Protein AF-A0A9P0LUJ6-F1 (afdb_monomer_lite)

Secondary structure (DSSP, 8-state):
------------S--HHHHHHHHHHHHHHHHHHHTTS-SSHHHH---TTS--PPPP--S--------S-SHHHHHHHHHHHHHHHHHHHHTT------------------TTHHHHHHHHHHHHHHHHHHHHHHHHHHHHHHHHHHHHHHHHHHHHHHHHHHHHHHS-HHHHHHHHHHHHHHHHHHHS--SSHHHHHHHHHHHHHHHHHHHHHHHHS------------TT-TTGGGT-----------PPPPTTS--TTSS-TT-TTSHHHHHHTTTTTTTTT-

pLDDT: mean 70.93, std 16.91, range [31.38, 97.25]

Foldseek 3Di:
DDDDDDDPDDPPVDPVVVVVVVVVVVVVVVVVVCVPFDPDPLRVDPDPVRDPDDDDPPPPPDDDDDDPPCPVVVVVVVVVVVVVVVVVVVPPDDDDDDDDDDDDDDDDDDPPVVVVVCVVCVVVVVVVVVVVVVVVVVVVVVVVVVVVVVVVVVVVVVVVVVVVCVPDPVNVVVVVVVVVVVVVVVVQDDDDPSNVVVVVVVVVVVVVLLVVLLVVDPPDDDDDPDDPPPPPPCPVSNDDDDDDPPVPPPPDPPPDPDQPPDDPPGCPRPVNCVVVCVVVVVVPD

Sequence (285 aa):
MITTLYNSRNFKLLSFGEEAEEDEEESTKQNQKYVGKGKSSHDVLDDPKLSSETQPLDSDIKDEEKEENDTEEQLDSIRKKFKAAKESKLKSKKPLAETSTSSSQKIIDDEDHALEDYYLHKDRDLERKKKVDEIKKEIESVKRDYHKNKLKKVEEQEEARQEEEVKNETYEKYKAECEIYKSKKEALPKKGAGREQFTLSLLEKFKKKLHSAKEKEPEETETVEKDDDIDNEESWLSHKLQFEDQNPVLAKDANTKDDDWFEIYDPRNPLNKRRRGADAKKINK

Organism: Acanthoscelides obtectus (NCBI:txid200917)

Structure (mmCIF, N/CA/C/O backbone):
data_AF-A0A9P0LUJ6-F1
#
_entry.id   AF-A0A9P0LUJ6-F1
#
loop_
_atom_site.group_PDB
_atom_site.id
_atom_site.type_symbol
_atom_site.label_atom_id
_atom_site.label_alt_id
_atom_site.label_comp_id
_atom_site.label_asym_id
_atom_site.label_entity_id
_atom_site.label_seq_id
_atom_site.pdbx_PDB_ins_code
_atom_site.Cartn_x
_atom_site.Cartn_y
_atom_site.Cartn_z
_atom_site.occupancy
_atom_site.B_iso_or_equiv
_atom_site.auth_seq_id
_atom_site.auth_comp_id
_atom_site.auth_asym_id
_atom_site.auth_atom_id
_atom_site.pdbx_PDB_model_num
ATOM 1 N N . MET A 1 1 ? 61.413 29.085 22.659 1.00 38.00 1 MET A N 1
ATOM 2 C CA . MET A 1 1 ? 60.634 28.047 23.365 1.00 38.00 1 MET A CA 1
ATOM 3 C C . MET A 1 1 ? 59.168 28.317 23.084 1.00 38.00 1 MET A C 1
ATOM 5 O O . MET A 1 1 ? 58.670 29.328 23.555 1.00 38.00 1 MET A O 1
ATOM 9 N N . ILE A 1 2 ? 58.515 27.501 22.258 1.00 39.69 2 ILE A N 1
ATOM 10 C CA . ILE A 1 2 ? 57.071 27.604 22.003 1.00 39.69 2 ILE A CA 1
ATOM 11 C C . ILE A 1 2 ? 56.458 26.319 22.551 1.00 39.69 2 ILE A C 1
ATOM 13 O O . ILE A 1 2 ? 56.805 25.226 22.113 1.00 39.69 2 ILE A O 1
ATOM 17 N N . THR A 1 3 ? 55.634 26.464 23.581 1.00 48.00 3 THR A N 1
ATOM 18 C CA . THR A 1 3 ? 54.953 25.388 24.296 1.00 48.00 3 THR A CA 1
ATOM 19 C C . THR A 1 3 ? 53.706 24.963 23.522 1.00 48.00 3 THR A C 1
ATOM 21 O O . THR A 1 3 ? 52.790 25.753 23.309 1.00 48.00 3 THR A O 1
ATOM 24 N N . THR A 1 4 ? 53.653 23.704 23.091 1.00 48.69 4 THR A N 1
ATOM 25 C CA . THR A 1 4 ? 52.461 23.094 22.488 1.00 48.69 4 THR A CA 1
ATOM 26 C C . THR A 1 4 ? 51.494 22.650 23.587 1.00 48.69 4 THR A C 1
ATOM 28 O O . THR A 1 4 ? 51.743 21.663 24.276 1.00 48.69 4 THR A O 1
ATOM 31 N N . LEU A 1 5 ? 50.389 23.380 23.753 1.00 55.00 5 LEU A N 1
ATOM 32 C CA . LEU A 1 5 ? 49.236 22.971 24.561 1.00 55.00 5 LEU A CA 1
ATOM 33 C C . LEU A 1 5 ? 48.431 21.915 23.790 1.00 55.00 5 LEU A C 1
ATOM 35 O O . LEU A 1 5 ? 47.783 22.220 22.790 1.00 55.00 5 LEU A O 1
ATOM 39 N N . TYR A 1 6 ? 48.495 20.666 24.251 1.00 57.28 6 TYR A N 1
ATOM 40 C CA . TYR A 1 6 ? 47.708 19.552 23.728 1.00 57.28 6 TYR A CA 1
ATOM 41 C C . TYR A 1 6 ? 46.258 19.695 24.214 1.00 57.28 6 TYR A C 1
ATOM 43 O O . TYR A 1 6 ? 45.978 19.605 25.407 1.00 57.28 6 TYR A O 1
ATOM 51 N N . ASN A 1 7 ? 45.338 19.978 23.294 1.00 56.38 7 ASN A N 1
ATOM 52 C CA . ASN A 1 7 ? 43.911 20.103 23.574 1.00 56.38 7 ASN A CA 1
ATOM 53 C C . ASN A 1 7 ? 43.277 18.700 23.536 1.00 56.38 7 ASN A C 1
ATOM 55 O O . ASN A 1 7 ? 43.024 18.165 22.457 1.00 56.38 7 ASN A O 1
ATOM 59 N N . SER A 1 8 ? 43.064 18.080 24.699 1.00 56.66 8 SER A N 1
ATOM 60 C CA . SER A 1 8 ? 42.379 16.790 24.842 1.00 56.66 8 SER A CA 1
ATOM 61 C C . SER A 1 8 ? 40.870 16.953 24.633 1.00 56.66 8 SER A C 1
ATOM 63 O O . SER A 1 8 ? 40.080 17.031 25.572 1.00 56.66 8 SER A O 1
ATOM 65 N N . ARG A 1 9 ? 40.441 17.006 23.369 1.00 64.75 9 ARG A N 1
ATOM 66 C CA . ARG A 1 9 ? 39.017 16.906 23.035 1.00 64.75 9 ARG A CA 1
ATOM 67 C C . ARG A 1 9 ? 38.589 15.442 23.128 1.00 64.75 9 ARG A C 1
ATOM 69 O O . ARG A 1 9 ? 39.019 14.616 22.330 1.00 64.75 9 ARG A O 1
ATOM 76 N N . ASN A 1 10 ? 37.750 15.123 24.110 1.00 62.94 10 ASN A N 1
ATOM 77 C CA . ASN A 1 10 ? 37.086 13.825 24.202 1.00 62.94 10 ASN A CA 1
ATOM 78 C C . ASN A 1 10 ? 36.047 13.702 23.076 1.00 62.94 10 ASN A C 1
ATOM 80 O O . ASN A 1 10 ? 34.995 14.332 23.133 1.00 62.94 10 ASN A O 1
ATOM 84 N N . PHE A 1 11 ? 36.326 12.873 22.070 1.00 52.47 11 PHE A N 1
ATOM 85 C CA . PHE A 1 11 ? 35.410 12.558 20.966 1.00 52.47 11 PHE A CA 1
ATOM 86 C C . PHE A 1 11 ? 34.418 11.437 21.323 1.00 52.47 11 PHE A C 1
ATOM 88 O O . PHE A 1 11 ? 34.176 10.538 20.529 1.00 52.47 11 PHE A O 1
ATOM 95 N N . LYS A 1 12 ? 33.782 11.501 22.499 1.00 62.62 12 LYS A N 1
ATOM 9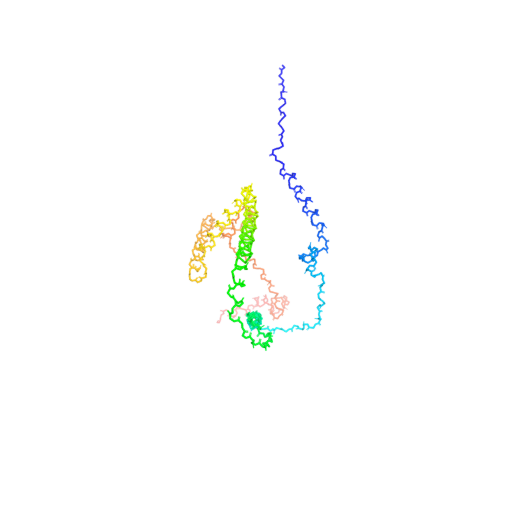6 C CA . LYS A 1 12 ? 32.614 10.653 22.827 1.00 62.62 12 LYS A CA 1
ATOM 97 C C . LYS A 1 12 ? 31.319 11.209 22.212 1.00 62.62 12 LYS A C 1
ATOM 99 O O . LYS A 1 12 ? 30.277 11.219 22.849 1.00 62.62 12 LYS A O 1
ATOM 104 N N . LEU A 1 13 ? 31.403 11.755 21.000 1.00 51.38 13 LEU A N 1
ATOM 105 C CA . LEU A 1 13 ? 30.305 12.478 20.346 1.00 51.38 13 LEU A CA 1
ATOM 106 C C . LEU A 1 13 ? 29.520 11.631 19.336 1.00 51.38 13 LEU A C 1
ATOM 108 O O . LEU A 1 13 ? 28.638 12.163 18.675 1.00 51.38 13 LEU A O 1
ATOM 112 N N . LEU A 1 14 ? 29.800 10.329 19.248 1.00 52.81 14 LEU A N 1
ATOM 113 C CA . LEU A 1 14 ? 28.982 9.349 18.534 1.00 52.81 14 LEU A CA 1
ATOM 114 C C . LEU A 1 14 ? 29.126 7.976 19.222 1.00 52.81 14 LEU A C 1
ATOM 116 O O . LEU A 1 14 ? 29.950 7.167 18.813 1.00 52.81 14 LEU A O 1
ATOM 120 N N . SER A 1 15 ? 28.331 7.703 20.262 1.00 57.03 15 SER A N 1
ATOM 121 C CA . SER A 1 15 ? 28.144 6.346 20.816 1.00 57.03 15 SER A CA 1
ATOM 122 C C . SER A 1 15 ? 27.114 5.526 20.022 1.00 57.03 15 SER A C 1
ATOM 124 O O . SER A 1 15 ? 26.523 4.598 20.556 1.00 57.03 15 SER A O 1
ATOM 126 N N . PHE A 1 16 ? 26.904 5.836 18.738 1.00 52.31 16 PHE A N 1
ATOM 127 C CA . PHE A 1 16 ? 26.031 5.057 17.849 1.00 52.31 16 PHE A CA 1
ATOM 128 C C . PHE A 1 16 ? 26.573 3.648 17.561 1.00 52.31 16 PHE A C 1
ATOM 130 O O . PHE A 1 16 ? 25.846 2.810 17.048 1.00 52.31 16 PHE A O 1
ATOM 137 N N . GLY A 1 17 ? 27.850 3.391 17.869 1.00 56.38 17 GLY A N 1
ATOM 138 C CA . GLY A 1 17 ? 28.416 2.044 17.816 1.00 56.38 17 GLY A CA 1
ATOM 139 C C . GLY A 1 17 ? 28.023 1.176 19.014 1.00 56.38 17 GLY A C 1
ATOM 140 O O . GLY A 1 17 ? 27.795 -0.008 18.831 1.00 56.38 17 GLY A O 1
ATOM 141 N N . GLU A 1 18 ? 27.899 1.759 20.212 1.00 56.78 18 GLU A N 1
ATOM 142 C CA . GLU A 1 18 ? 27.592 1.012 21.445 1.00 56.78 18 GLU A CA 1
ATOM 143 C C . GLU A 1 18 ? 26.093 0.688 21.545 1.00 56.78 18 GLU A C 1
ATOM 145 O O . GLU A 1 18 ? 25.741 -0.421 21.917 1.00 56.78 18 GLU A O 1
ATOM 150 N N . GLU A 1 19 ? 25.210 1.593 21.104 1.00 61.09 19 GLU A N 1
ATOM 151 C CA . GLU A 1 19 ? 23.759 1.327 21.035 1.00 61.09 19 GLU A CA 1
ATOM 152 C C . GLU A 1 19 ? 23.414 0.262 19.977 1.00 61.09 19 GLU A C 1
ATOM 154 O O . GLU A 1 19 ? 22.543 -0.574 20.199 1.00 61.09 19 GLU A O 1
ATOM 159 N N . ALA A 1 20 ? 24.129 0.244 18.845 1.00 68.56 20 ALA A N 1
ATOM 160 C CA . ALA A 1 20 ? 23.940 -0.775 17.812 1.00 68.56 20 ALA A CA 1
ATOM 161 C C . ALA A 1 20 ? 24.476 -2.158 18.237 1.00 68.56 20 ALA A C 1
ATOM 163 O O . ALA A 1 20 ? 23.871 -3.172 17.897 1.00 68.56 20 ALA A O 1
ATOM 164 N N . GLU A 1 21 ? 25.582 -2.206 18.989 1.00 68.06 21 GLU A N 1
ATOM 165 C CA . GLU A 1 21 ? 26.136 -3.450 19.545 1.00 68.06 21 GLU A CA 1
ATOM 166 C C . GLU A 1 21 ? 25.277 -3.983 20.710 1.00 68.06 21 GLU A C 1
ATOM 168 O O . GLU A 1 21 ? 25.032 -5.187 20.790 1.00 68.06 21 GLU A O 1
ATOM 173 N N . GLU A 1 22 ? 24.734 -3.107 21.565 1.00 70.94 22 GLU A N 1
ATOM 174 C CA . GLU A 1 22 ? 23.819 -3.490 22.651 1.00 70.94 22 GLU A CA 1
ATOM 175 C C . GLU A 1 22 ? 22.480 -4.040 22.122 1.00 70.94 22 GLU A C 1
ATOM 177 O O . GLU A 1 22 ? 22.005 -5.060 22.627 1.00 70.94 22 GLU A O 1
ATOM 182 N N . ASP A 1 23 ? 21.908 -3.445 21.066 1.00 76.75 23 ASP A N 1
ATOM 183 C CA . ASP A 1 23 ? 20.672 -3.936 20.430 1.00 76.75 23 ASP A CA 1
ATOM 184 C C . ASP A 1 23 ? 20.888 -5.279 19.701 1.00 76.75 23 ASP A C 1
ATOM 186 O O . ASP A 1 23 ? 20.046 -6.183 19.766 1.00 76.75 23 ASP A O 1
ATOM 190 N N . GLU A 1 24 ? 22.054 -5.489 19.072 1.00 77.56 24 GLU A N 1
ATOM 191 C CA . GLU A 1 24 ? 22.413 -6.791 18.490 1.00 77.56 24 GLU A CA 1
ATOM 192 C C . GLU A 1 24 ? 22.598 -7.863 19.582 1.00 77.56 24 GLU A C 1
ATOM 194 O O . GLU A 1 24 ? 22.098 -8.991 19.462 1.00 77.56 24 GLU A O 1
ATOM 199 N N . GLU A 1 25 ? 23.243 -7.520 20.699 1.00 77.81 25 GLU A N 1
ATOM 200 C CA . GLU A 1 25 ? 23.358 -8.406 21.856 1.00 77.81 25 GLU A CA 1
ATOM 201 C C . GLU A 1 25 ? 22.000 -8.720 22.508 1.00 77.81 25 GLU A C 1
ATOM 203 O O . GLU A 1 25 ? 21.761 -9.860 22.920 1.00 77.81 25 GLU A O 1
ATOM 208 N N . GLU A 1 26 ? 21.094 -7.750 22.625 1.00 77.62 26 GLU A N 1
ATOM 209 C CA . GLU A 1 26 ? 19.763 -7.970 23.195 1.00 77.62 26 GLU A CA 1
ATOM 210 C C . GLU A 1 26 ? 18.889 -8.815 22.258 1.00 77.62 26 GLU A C 1
ATOM 212 O O . GLU A 1 26 ? 18.262 -9.788 22.697 1.00 77.62 26 GLU A O 1
ATOM 217 N N . SER A 1 27 ? 18.928 -8.535 20.954 1.00 79.25 27 SER A N 1
ATOM 218 C CA . SER A 1 27 ? 18.230 -9.307 19.924 1.00 79.25 27 SER A CA 1
ATOM 219 C C . SER A 1 27 ? 18.719 -10.754 19.865 1.00 79.25 27 SER A C 1
ATOM 221 O O . SER A 1 27 ? 17.912 -11.688 19.799 1.00 79.25 27 SER A O 1
ATOM 223 N N . THR A 1 28 ? 20.029 -10.993 19.954 1.00 83.88 28 THR A N 1
ATOM 224 C CA . THR A 1 28 ? 20.586 -12.355 19.982 1.00 83.88 28 THR A CA 1
ATOM 225 C C . THR A 1 28 ? 20.230 -13.091 21.275 1.00 83.88 28 THR A C 1
ATOM 227 O O . THR A 1 28 ? 19.792 -14.243 21.208 1.00 83.88 28 THR A O 1
ATOM 230 N N . LYS A 1 29 ? 20.310 -12.436 22.444 1.00 85.81 29 LYS A N 1
ATOM 231 C CA . LYS A 1 29 ? 19.863 -13.001 23.735 1.00 85.81 29 LYS A CA 1
ATOM 232 C C . LYS A 1 29 ? 18.372 -13.340 23.718 1.00 85.81 29 LYS A C 1
ATOM 234 O O . LYS A 1 29 ? 17.969 -14.373 24.255 1.00 85.81 29 LYS A O 1
ATOM 239 N N . GLN A 1 30 ? 17.539 -12.503 23.104 1.00 81.38 30 GLN A N 1
ATOM 240 C CA . GLN A 1 30 ? 16.102 -12.737 23.010 1.00 81.38 30 GLN A CA 1
ATOM 241 C C . GLN A 1 30 ? 15.781 -13.853 22.010 1.00 81.38 30 GLN A C 1
ATOM 243 O O . GLN A 1 30 ? 15.016 -14.757 22.342 1.00 81.38 30 GLN A O 1
ATOM 248 N N . ASN A 1 31 ? 16.425 -13.871 20.841 1.00 82.62 31 ASN A N 1
ATOM 249 C CA . ASN A 1 31 ? 16.285 -14.955 19.871 1.00 82.62 31 ASN A CA 1
ATOM 250 C C . ASN A 1 31 ? 16.696 -16.304 20.469 1.00 82.62 31 ASN A C 1
ATOM 252 O O . ASN A 1 31 ? 15.951 -17.269 20.317 1.00 82.62 31 ASN A O 1
ATOM 256 N N . GLN A 1 32 ? 17.796 -16.368 21.231 1.00 85.00 32 GLN A N 1
ATOM 257 C CA . GLN A 1 32 ? 18.221 -17.579 21.949 1.00 85.00 32 GLN A CA 1
ATOM 258 C C . GLN A 1 32 ? 17.131 -18.142 22.873 1.00 85.00 32 GLN A C 1
ATOM 260 O O . GLN A 1 32 ? 16.959 -19.359 22.939 1.00 85.00 32 GLN A O 1
ATOM 265 N N . LYS A 1 33 ? 16.343 -17.289 23.544 1.00 82.50 33 LYS A N 1
ATOM 266 C CA . LYS A 1 33 ? 15.233 -17.736 24.410 1.00 82.50 33 LYS A CA 1
ATOM 267 C C . LYS A 1 33 ? 14.088 -18.387 23.634 1.00 82.50 33 LYS A C 1
ATOM 269 O O . LYS A 1 33 ? 13.345 -19.169 24.234 1.00 82.50 33 LYS A O 1
ATOM 274 N N . TYR A 1 34 ? 13.942 -18.073 22.347 1.00 80.12 34 TYR A N 1
ATOM 275 C CA . TYR A 1 34 ? 12.892 -18.590 21.466 1.00 80.12 34 TYR A CA 1
ATOM 276 C C . TYR A 1 34 ? 13.382 -19.658 20.480 1.00 80.12 34 TYR A C 1
ATOM 278 O O . TYR A 1 34 ? 12.570 -20.211 19.739 1.00 80.12 34 TYR A O 1
ATOM 286 N N . VAL A 1 35 ? 14.672 -20.018 20.489 1.00 81.38 35 VAL A N 1
ATOM 287 C CA . VAL A 1 35 ? 15.178 -21.139 19.683 1.00 81.38 35 VAL A CA 1
ATOM 288 C C . VAL A 1 35 ? 14.462 -22.426 20.105 1.00 81.38 35 VAL A C 1
ATOM 290 O O . VAL A 1 35 ? 14.529 -22.844 21.259 1.00 81.38 35 VAL A O 1
ATOM 293 N N . GLY A 1 36 ? 13.755 -23.050 19.160 1.00 74.94 36 GLY A N 1
ATOM 294 C CA . GLY A 1 36 ?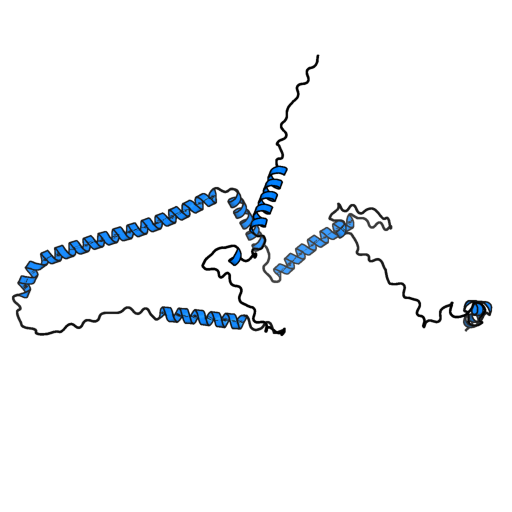 13.024 -24.304 19.369 1.00 74.94 36 GLY A CA 1
ATOM 295 C C . GLY A 1 36 ? 11.612 -24.158 19.947 1.00 74.94 36 GLY A C 1
ATOM 296 O O . GLY A 1 36 ? 10.893 -25.151 19.998 1.00 74.94 36 GLY A O 1
ATOM 297 N N . LYS A 1 37 ? 11.184 -22.948 20.331 1.00 77.00 37 LYS A N 1
ATOM 298 C CA . LYS A 1 37 ? 9.786 -22.666 20.691 1.00 77.00 37 LYS A CA 1
ATOM 299 C C . LYS A 1 37 ? 9.045 -22.215 19.439 1.00 77.00 37 LYS A C 1
ATOM 301 O O . LYS A 1 37 ? 9.565 -21.417 18.657 1.00 77.00 37 LYS A O 1
ATOM 306 N N . GLY A 1 38 ? 7.845 -22.743 19.215 1.00 77.44 38 GLY A N 1
ATOM 307 C CA . GLY A 1 38 ? 7.006 -22.291 18.115 1.00 77.44 38 GLY A CA 1
ATOM 308 C C . GLY A 1 38 ? 6.701 -20.799 18.252 1.00 77.44 38 GLY A C 1
ATOM 309 O O . GLY A 1 38 ? 6.636 -20.254 19.349 1.00 77.44 38 GLY A O 1
ATOM 310 N N . LYS A 1 39 ? 6.454 -20.116 17.130 1.00 80.50 39 LYS A N 1
ATOM 311 C CA . LYS A 1 39 ? 5.964 -18.722 17.143 1.00 80.50 39 LYS A CA 1
ATOM 312 C C . LYS A 1 39 ? 4.506 -18.612 17.623 1.00 80.50 39 LYS A C 1
ATOM 314 O O . LYS A 1 39 ? 3.914 -17.538 17.561 1.00 80.50 39 LYS A O 1
ATOM 319 N N . SER A 1 40 ? 3.904 -19.730 18.029 1.00 79.44 40 SER A N 1
ATOM 320 C CA . SER A 1 40 ? 2.529 -19.801 18.503 1.00 79.44 40 SER A CA 1
ATOM 321 C C . SER A 1 40 ? 2.414 -19.129 19.863 1.00 79.44 40 SER A C 1
ATOM 323 O O . SER A 1 40 ? 3.206 -19.389 20.765 1.00 79.44 40 SER A O 1
ATOM 325 N N . SER A 1 41 ? 1.370 -18.324 20.051 1.00 77.69 41 SER A N 1
ATOM 326 C CA . SER A 1 41 ? 1.043 -17.752 21.360 1.00 77.69 41 SER A CA 1
ATOM 327 C C . SER A 1 41 ? 0.850 -18.819 22.441 1.00 77.69 41 SER A C 1
ATOM 329 O O . SER A 1 41 ? 1.072 -18.526 23.607 1.00 77.69 41 SER A O 1
ATOM 331 N N . HIS A 1 42 ? 0.462 -20.039 22.052 1.00 75.94 42 HIS A N 1
ATOM 332 C CA . HIS A 1 42 ? 0.271 -21.185 22.948 1.00 75.94 42 HIS A CA 1
ATOM 333 C C . HIS A 1 42 ? 1.593 -21.752 23.490 1.00 75.94 42 HIS A C 1
ATOM 335 O O . HIS A 1 42 ? 1.591 -22.351 24.558 1.00 75.94 42 HIS A O 1
ATOM 341 N N . ASP A 1 43 ? 2.702 -21.548 22.770 1.00 77.50 43 ASP A N 1
ATOM 342 C CA . ASP A 1 43 ? 4.041 -22.018 23.164 1.00 77.50 43 ASP A CA 1
ATOM 343 C C . ASP A 1 43 ? 4.868 -20.906 23.827 1.00 77.50 43 ASP A C 1
ATOM 345 O O . ASP A 1 43 ? 5.846 -21.166 24.526 1.00 77.50 43 ASP A O 1
ATOM 349 N N . VAL A 1 44 ? 4.506 -19.648 23.558 1.00 79.12 44 VAL A N 1
ATOM 350 C CA . VAL A 1 44 ? 5.186 -18.456 24.081 1.00 79.12 44 VAL A CA 1
ATOM 351 C C . VAL A 1 44 ? 4.602 -18.013 25.423 1.00 79.12 44 VAL A C 1
ATOM 353 O O . VAL A 1 44 ? 5.326 -17.442 26.238 1.00 79.12 44 VAL A O 1
ATOM 356 N N . LEU A 1 45 ? 3.305 -18.240 25.649 1.00 79.88 45 LEU A N 1
ATOM 357 C CA . LEU A 1 45 ? 2.608 -17.848 26.871 1.00 79.88 45 LEU A CA 1
ATOM 358 C C . LEU A 1 45 ? 2.246 -19.091 27.685 1.00 79.88 45 LEU A C 1
ATOM 360 O O . LEU A 1 45 ? 1.449 -19.909 27.236 1.00 79.88 45 LEU A O 1
ATOM 364 N N . ASP A 1 46 ? 2.749 -19.170 28.917 1.00 77.62 46 ASP A N 1
ATOM 365 C CA . ASP A 1 46 ? 2.384 -20.206 29.895 1.00 77.62 46 ASP A CA 1
ATOM 366 C C . ASP A 1 46 ? 0.985 -19.936 30.504 1.00 77.62 46 ASP A C 1
ATOM 368 O O . ASP A 1 46 ? 0.817 -19.855 31.723 1.00 77.62 46 ASP A O 1
ATOM 372 N N . ASP A 1 47 ? -0.033 -19.712 29.664 1.00 84.00 47 ASP A N 1
ATOM 373 C CA . ASP A 1 47 ? -1.415 -19.478 30.105 1.00 84.00 47 ASP A CA 1
ATOM 374 C C . ASP A 1 47 ? -2.157 -20.818 30.292 1.00 84.00 47 ASP A C 1
ATOM 376 O O . ASP A 1 47 ? -2.362 -21.539 29.315 1.00 84.00 47 ASP A O 1
ATOM 380 N N . PRO A 1 48 ? -2.668 -21.136 31.500 1.00 82.06 48 PRO A N 1
ATOM 381 C CA . PRO A 1 48 ? -3.451 -22.348 31.758 1.00 82.06 48 PRO A CA 1
ATOM 382 C C . PRO A 1 48 ? -4.740 -22.478 30.932 1.00 82.06 48 PRO A C 1
ATOM 384 O O . PRO A 1 48 ? -5.367 -23.537 30.933 1.00 82.06 48 PRO A O 1
ATOM 387 N N . LYS A 1 49 ? -5.202 -21.394 30.296 1.00 82.69 49 LYS A N 1
ATOM 388 C CA . LYS A 1 49 ? -6.377 -21.398 29.410 1.00 82.69 49 LYS A CA 1
ATOM 389 C C . LYS A 1 49 ? -6.037 -21.713 27.954 1.00 82.69 49 LYS A C 1
ATOM 391 O O . LYS A 1 49 ? -6.965 -21.912 27.169 1.00 82.69 49 LYS A O 1
ATOM 396 N N . LEU A 1 50 ? -4.758 -21.730 27.588 1.00 78.38 50 LEU A N 1
ATOM 397 C CA . LEU A 1 50 ? -4.291 -22.076 26.251 1.00 78.38 50 LEU A CA 1
ATOM 398 C C . LEU A 1 50 ? -3.878 -23.553 26.232 1.00 78.38 50 LEU A C 1
ATOM 400 O O . LEU A 1 50 ? -3.178 -24.030 27.118 1.00 78.38 50 LEU A O 1
ATOM 404 N N . SER A 1 51 ? -4.358 -24.299 25.236 1.00 74.56 51 SER A N 1
ATOM 405 C CA . SER A 1 51 ? -3.967 -25.699 25.048 1.00 74.56 51 SER A CA 1
ATOM 406 C C . SER A 1 51 ? -2.635 -25.768 24.303 1.00 74.56 51 SER A C 1
ATOM 408 O O . SER A 1 51 ? -2.502 -25.172 23.236 1.00 74.56 51 SER A O 1
ATOM 410 N N . SER A 1 52 ? -1.672 -26.507 24.854 1.00 73.06 52 SER A N 1
ATOM 411 C CA . SER A 1 52 ? -0.375 -26.787 24.218 1.00 73.06 52 SER A CA 1
ATOM 412 C C . SER A 1 52 ? -0.385 -28.065 23.365 1.00 73.06 52 SER A C 1
ATOM 414 O O . SER A 1 52 ? 0.638 -28.435 22.795 1.00 73.06 52 SER A O 1
ATOM 416 N N . GLU A 1 53 ? -1.515 -28.776 23.283 1.00 71.88 53 GLU A N 1
ATOM 417 C CA . GLU A 1 53 ? -1.620 -30.008 22.499 1.00 71.88 53 GLU A CA 1
ATOM 418 C C . GLU A 1 53 ? -2.003 -29.695 21.050 1.00 71.88 53 GLU A C 1
ATOM 420 O O . GLU A 1 53 ? -3.036 -29.086 20.765 1.00 71.88 53 GLU A O 1
ATOM 425 N N . THR A 1 54 ? -1.175 -30.153 20.114 1.00 66.19 54 THR A N 1
ATOM 426 C CA . THR A 1 54 ? -1.532 -30.173 18.695 1.00 66.19 54 THR A CA 1
ATOM 427 C C . THR A 1 54 ? -2.455 -31.364 18.443 1.00 66.19 54 THR A C 1
ATOM 429 O O . THR A 1 54 ? -2.145 -32.498 18.806 1.00 66.19 54 THR A O 1
ATOM 432 N N . GLN A 1 55 ? -3.627 -31.113 17.857 1.00 71.81 55 GLN A N 1
ATOM 433 C CA . GLN A 1 55 ? -4.538 -32.182 17.443 1.00 71.81 55 GLN A CA 1
ATOM 434 C C . GLN A 1 55 ? -3.839 -33.034 16.366 1.00 71.81 55 GLN A C 1
ATOM 436 O O . GLN A 1 55 ? -3.274 -32.453 15.433 1.00 71.81 55 GLN A O 1
ATOM 441 N N . PRO A 1 56 ? -3.859 -34.377 16.453 1.00 57.09 56 PRO A N 1
ATOM 442 C CA . PRO A 1 56 ? -3.363 -35.213 15.371 1.00 57.09 56 PRO A CA 1
ATOM 443 C C . PRO A 1 56 ? -4.202 -34.942 14.119 1.00 57.09 56 PRO A C 1
ATOM 445 O O . PRO A 1 56 ? -5.429 -35.011 14.150 1.00 57.09 56 PRO A O 1
ATOM 448 N N . LEU A 1 57 ? -3.529 -34.592 13.023 1.00 53.44 57 LEU A N 1
ATOM 449 C CA . LEU A 1 57 ? -4.150 -34.550 11.708 1.00 53.44 57 LEU A CA 1
ATOM 450 C C . LEU A 1 57 ? -4.501 -35.989 11.331 1.00 53.44 57 LEU A C 1
ATOM 452 O O . LEU A 1 57 ? -3.612 -36.765 10.979 1.00 53.44 57 LEU A O 1
ATOM 456 N N . ASP A 1 58 ? -5.782 -36.341 11.424 1.00 47.34 58 ASP A N 1
ATOM 457 C CA . ASP A 1 58 ? -6.303 -37.537 10.775 1.00 47.34 58 ASP A CA 1
ATOM 458 C C . ASP A 1 58 ? -5.957 -37.440 9.283 1.00 47.34 58 ASP A C 1
ATOM 460 O O . ASP A 1 58 ? -6.362 -36.517 8.571 1.00 47.34 58 ASP A O 1
ATOM 464 N N . SER A 1 59 ? -5.115 -38.363 8.832 1.00 50.41 59 SER A N 1
ATOM 465 C CA . SER A 1 59 ? -4.506 -38.400 7.508 1.00 50.41 59 SER A CA 1
ATOM 466 C C . SER A 1 59 ? -5.484 -38.867 6.427 1.00 50.41 59 SER A C 1
ATOM 468 O O . SER A 1 59 ? -5.199 -39.841 5.743 1.00 50.41 59 SER A O 1
ATOM 470 N N . ASP A 1 60 ? -6.620 -38.185 6.270 1.00 48.44 60 ASP A N 1
ATOM 471 C CA . ASP A 1 60 ? -7.630 -38.483 5.243 1.00 48.44 60 ASP A CA 1
ATOM 472 C C . ASP A 1 60 ? -8.249 -37.203 4.644 1.00 48.44 60 ASP A C 1
ATOM 474 O O . ASP A 1 60 ? -9.462 -37.092 4.467 1.00 48.44 60 ASP A O 1
ATOM 478 N N . ILE A 1 61 ? -7.423 -36.218 4.275 1.00 47.00 61 ILE A N 1
ATOM 479 C CA . ILE A 1 61 ? -7.851 -35.166 3.338 1.00 47.00 61 ILE A CA 1
ATOM 480 C C . ILE A 1 61 ? -7.128 -35.398 2.022 1.00 47.00 61 ILE A C 1
ATOM 482 O O . ILE A 1 61 ? -6.048 -34.886 1.746 1.00 47.00 61 ILE A O 1
ATOM 486 N N . LYS A 1 62 ? -7.762 -36.265 1.240 1.00 39.66 62 LYS A N 1
ATOM 487 C CA . LYS A 1 62 ? -7.559 -36.423 -0.189 1.00 39.66 62 LYS A CA 1
ATOM 488 C C . LYS A 1 62 ? -7.831 -35.075 -0.861 1.00 39.66 62 LYS A C 1
ATOM 490 O O . LYS A 1 62 ? -8.882 -34.482 -0.618 1.00 39.66 62 LYS A O 1
ATOM 495 N N . ASP A 1 63 ? -6.890 -34.630 -1.686 1.00 46.69 63 ASP A N 1
ATOM 496 C CA . ASP A 1 63 ? -7.029 -33.478 -2.573 1.00 46.69 63 ASP A CA 1
ATOM 497 C C . ASP A 1 63 ? -8.341 -33.574 -3.369 1.00 46.69 63 ASP A C 1
ATOM 499 O O . ASP A 1 63 ? -8.469 -34.377 -4.295 1.00 46.69 63 ASP A O 1
ATOM 503 N N . GLU A 1 64 ? -9.332 -32.764 -3.001 1.00 41.72 64 GLU A N 1
ATOM 504 C CA . GLU A 1 64 ? -10.485 -32.471 -3.846 1.00 41.72 64 GLU A CA 1
ATOM 505 C C . GLU A 1 64 ? -10.688 -30.956 -3.876 1.00 41.72 64 GLU A C 1
ATOM 507 O O . GLU A 1 64 ? -11.125 -30.337 -2.906 1.00 41.72 64 GLU A O 1
ATOM 512 N N . GLU A 1 65 ? -10.359 -30.375 -5.028 1.00 47.66 65 GLU A N 1
ATOM 513 C CA . GLU A 1 65 ? -10.800 -29.057 -5.472 1.00 47.66 65 GLU A CA 1
ATOM 514 C C . GLU A 1 65 ? -12.323 -28.938 -5.282 1.00 47.66 65 GLU A C 1
ATOM 516 O O . GLU A 1 65 ? -13.094 -29.578 -6.001 1.00 47.66 65 GLU A O 1
ATOM 521 N N . LYS A 1 66 ? -12.777 -28.143 -4.304 1.00 41.00 66 LYS A N 1
ATOM 522 C CA . LYS A 1 66 ? -14.199 -27.808 -4.129 1.00 41.00 66 LYS A CA 1
ATOM 523 C C . LYS A 1 66 ? -14.388 -26.341 -3.746 1.00 41.00 66 LYS A C 1
ATOM 525 O O . LYS A 1 66 ? -14.173 -25.950 -2.607 1.00 41.00 66 LYS A O 1
ATOM 530 N N . GLU A 1 67 ? -14.795 -25.581 -4.760 1.00 41.88 67 GLU A N 1
ATOM 531 C CA . GLU A 1 67 ? -15.914 -24.625 -4.770 1.00 41.88 67 GLU A CA 1
ATOM 532 C C . GLU A 1 67 ? -16.101 -23.706 -3.543 1.00 41.88 67 GLU A C 1
ATOM 534 O O . GLU A 1 67 ? -16.551 -24.113 -2.473 1.00 41.88 67 GLU A O 1
ATOM 539 N N . GLU A 1 68 ? -15.868 -22.411 -3.772 1.00 48.69 68 GLU A N 1
ATOM 540 C CA . GLU A 1 68 ? -15.984 -21.271 -2.847 1.00 48.69 68 GLU A CA 1
ATOM 541 C C . GLU A 1 68 ? -17.430 -20.914 -2.414 1.00 48.69 68 GLU A C 1
ATOM 543 O O . GLU A 1 68 ? -17.749 -19.740 -2.242 1.00 48.69 68 GLU A O 1
ATOM 548 N N . ASN A 1 69 ? -18.335 -21.879 -2.226 1.00 50.47 69 ASN A N 1
ATOM 549 C CA . ASN A 1 69 ? -19.766 -21.584 -2.025 1.00 50.47 69 ASN A CA 1
ATOM 550 C C . ASN A 1 69 ? -20.348 -21.870 -0.627 1.00 50.47 69 ASN A C 1
ATOM 552 O O . ASN A 1 69 ? -21.551 -21.722 -0.459 1.00 50.47 69 ASN A O 1
ATOM 556 N N . ASP A 1 70 ? -19.554 -22.214 0.396 1.00 56.59 70 ASP A N 1
ATOM 557 C CA . ASP A 1 70 ? -20.132 -22.673 1.682 1.00 56.59 70 ASP A CA 1
ATOM 558 C C . ASP A 1 70 ? -19.755 -21.842 2.929 1.00 56.59 70 ASP A C 1
ATOM 560 O O . ASP A 1 70 ? -20.155 -22.148 4.050 1.00 56.59 70 ASP A O 1
ATOM 564 N N . THR A 1 71 ? -19.011 -20.741 2.784 1.00 62.88 71 THR A N 1
ATOM 565 C CA . THR A 1 71 ? -18.619 -19.925 3.955 1.00 62.88 71 THR A CA 1
ATOM 566 C C . THR A 1 71 ? -19.768 -19.067 4.501 1.00 62.88 71 THR A C 1
ATOM 568 O O . THR A 1 71 ? -19.891 -18.903 5.718 1.00 62.88 71 THR A O 1
ATOM 571 N N . GLU A 1 72 ? -20.656 -18.555 3.642 1.00 69.88 72 GLU A N 1
ATOM 572 C CA . GLU A 1 72 ? -21.804 -17.739 4.068 1.00 69.88 72 GLU A CA 1
ATOM 573 C C . GLU A 1 72 ? -22.896 -18.577 4.754 1.00 69.88 72 GLU A C 1
ATOM 575 O O . GLU A 1 72 ? -23.422 -18.166 5.795 1.00 69.88 72 GLU A O 1
ATOM 580 N N . GLU A 1 73 ? -23.179 -19.787 4.259 1.00 69.44 73 GLU A N 1
ATOM 581 C CA . GLU A 1 73 ? -24.155 -20.698 4.875 1.00 69.44 73 GLU A CA 1
ATOM 582 C C . GLU A 1 73 ? -23.683 -21.188 6.254 1.00 69.44 73 GLU A C 1
ATOM 584 O O . GLU A 1 73 ? -24.460 -21.240 7.222 1.00 69.44 73 GLU A O 1
ATOM 589 N N . GLN A 1 74 ? -22.380 -21.453 6.395 1.00 71.75 74 GLN A N 1
ATOM 590 C CA . GLN A 1 74 ? -21.766 -21.798 7.674 1.00 71.75 74 GLN A CA 1
ATOM 591 C C . GLN A 1 74 ? -21.873 -20.648 8.688 1.00 71.75 74 GLN A C 1
ATOM 593 O O . GLN A 1 74 ? -22.276 -20.883 9.835 1.00 71.75 74 GLN A O 1
ATOM 598 N N . LEU A 1 75 ? -21.623 -19.397 8.285 1.00 74.38 75 LEU A N 1
ATOM 599 C CA . LEU A 1 75 ? -21.758 -18.226 9.164 1.00 74.38 75 LEU A CA 1
ATOM 600 C C . LEU A 1 75 ? -23.211 -17.964 9.591 1.00 74.38 75 LEU A C 1
ATOM 602 O O . LEU A 1 75 ? -23.464 -17.636 10.759 1.00 74.38 75 LEU A O 1
ATOM 606 N N . ASP A 1 76 ? -24.182 -18.170 8.702 1.00 76.25 76 ASP A N 1
ATOM 607 C CA . ASP A 1 76 ? -25.603 -18.019 9.027 1.00 76.25 76 ASP A CA 1
ATOM 608 C C . ASP A 1 76 ? -26.114 -19.112 9.975 1.00 76.25 76 ASP A C 1
ATOM 610 O O . ASP A 1 76 ? -26.905 -18.836 10.892 1.00 76.25 76 ASP A O 1
ATOM 614 N N . SER A 1 77 ? -25.605 -20.340 9.839 1.00 79.25 77 SER A N 1
ATOM 615 C CA . SER A 1 77 ? -25.902 -21.434 10.768 1.00 79.25 77 SER A CA 1
ATOM 616 C C . SER A 1 77 ? -25.378 -21.143 12.186 1.00 79.25 77 SER A C 1
ATOM 618 O O . SER A 1 77 ? -26.094 -21.351 13.175 1.00 79.25 77 SER A O 1
ATOM 620 N N . ILE A 1 78 ? -24.176 -20.563 12.300 1.00 79.88 78 ILE A N 1
ATOM 621 C CA . ILE A 1 78 ? -23.577 -20.128 13.570 1.00 79.88 78 ILE A CA 1
ATOM 622 C C . ILE A 1 78 ? -24.404 -18.983 14.171 1.00 79.88 78 ILE A C 1
ATOM 624 O O . ILE A 1 78 ? -24.768 -19.017 15.352 1.00 79.88 78 ILE A O 1
ATOM 628 N N . ARG A 1 79 ? -24.804 -17.999 13.358 1.00 83.44 79 ARG A N 1
ATOM 629 C CA . ARG A 1 79 ? -25.608 -16.852 13.805 1.00 83.44 79 ARG A CA 1
ATOM 630 C C . ARG A 1 79 ? -26.986 -17.264 14.328 1.00 83.44 79 ARG A C 1
ATOM 632 O O . ARG A 1 79 ? -27.447 -16.712 15.332 1.00 83.44 79 ARG A O 1
ATOM 639 N N . LYS A 1 80 ? -27.632 -18.254 13.699 1.00 81.62 80 LYS A N 1
ATOM 640 C CA . LYS A 1 80 ? -28.899 -18.839 14.179 1.00 81.62 80 LYS A CA 1
ATOM 641 C C . LYS A 1 80 ? -28.733 -19.543 15.527 1.00 81.62 80 LYS A C 1
ATOM 643 O O . LYS A 1 80 ? -29.544 -19.307 16.425 1.00 81.62 80 LYS A O 1
ATOM 648 N N . LYS A 1 81 ? -27.669 -20.334 15.711 1.00 80.31 81 LYS A N 1
ATOM 649 C CA . LYS A 1 81 ? -27.387 -21.032 16.981 1.00 80.31 81 LYS A CA 1
ATOM 650 C C . LYS A 1 81 ? -27.164 -20.052 18.141 1.00 80.31 81 LYS A C 1
ATOM 652 O O . LYS A 1 81 ? -27.732 -20.234 19.218 1.00 80.31 81 LYS A O 1
ATOM 657 N N . PHE A 1 82 ? -26.436 -18.957 17.909 1.00 72.25 82 PHE A N 1
ATOM 658 C CA . PHE A 1 82 ? -26.215 -17.924 18.930 1.00 72.25 82 PHE A CA 1
ATOM 659 C C . PHE A 1 82 ? -27.479 -17.122 19.284 1.00 72.25 82 PHE A C 1
ATOM 661 O O . PHE A 1 82 ? -27.673 -16.772 20.451 1.00 72.25 82 PHE A O 1
ATOM 668 N N . LYS A 1 83 ? -28.373 -16.851 18.321 1.00 77.19 83 LYS A N 1
ATOM 669 C CA . LYS A 1 83 ? -29.658 -16.178 18.597 1.00 77.19 83 LYS A CA 1
ATOM 670 C C . LYS A 1 83 ? -30.613 -17.061 19.408 1.00 77.19 83 LYS A C 1
ATOM 672 O O . LYS A 1 83 ? -31.173 -16.584 20.394 1.00 77.19 83 LYS A O 1
ATOM 677 N N . ALA A 1 84 ? -30.719 -18.348 19.073 1.00 73.06 84 ALA A N 1
ATOM 678 C CA . ALA A 1 84 ? -31.559 -19.297 19.809 1.00 73.06 84 ALA A CA 1
ATOM 679 C C . ALA A 1 8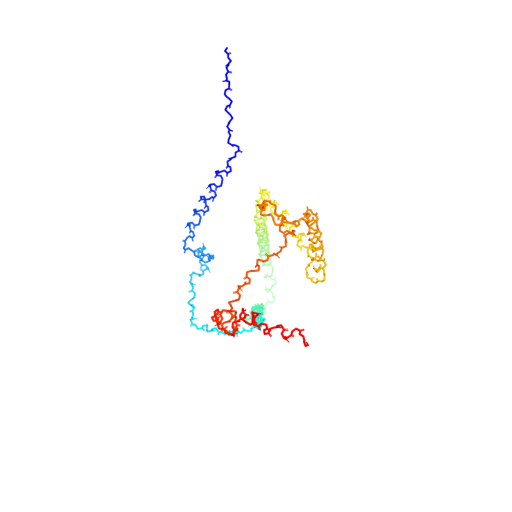4 ? -31.112 -19.468 21.277 1.00 73.06 84 ALA A C 1
ATOM 681 O O . ALA A 1 84 ? -31.942 -19.500 22.187 1.00 73.06 84 ALA A O 1
ATOM 682 N N . ALA A 1 85 ? -29.797 -19.488 21.531 1.00 69.12 85 ALA A N 1
ATOM 683 C CA . ALA A 1 85 ? -29.240 -19.556 22.885 1.00 69.12 85 ALA A CA 1
ATOM 684 C C . ALA A 1 85 ? -29.467 -18.272 23.714 1.00 69.12 85 ALA A C 1
ATOM 686 O O . ALA A 1 85 ? -29.515 -18.319 24.945 1.00 69.12 85 ALA A O 1
ATOM 687 N N . LYS A 1 86 ? -29.616 -17.113 23.057 1.00 68.12 86 LYS A N 1
ATOM 688 C CA . LYS A 1 86 ? -29.899 -15.832 23.722 1.00 68.12 86 LYS A CA 1
ATOM 689 C C . LYS A 1 86 ? -31.377 -15.704 24.102 1.00 68.12 86 LYS A C 1
ATOM 691 O O . LYS A 1 86 ? -31.684 -15.213 25.186 1.00 68.12 86 LYS A O 1
ATOM 696 N N . GLU A 1 87 ? -32.285 -16.193 23.259 1.00 62.56 87 GLU A N 1
ATOM 697 C CA . GLU A 1 87 ? -33.730 -16.170 23.526 1.00 62.56 87 GLU A CA 1
ATOM 698 C C . GLU A 1 87 ? -34.161 -17.156 24.622 1.00 62.56 87 GLU A C 1
ATOM 700 O O . GLU A 1 87 ? -35.062 -16.841 25.404 1.00 62.56 87 GLU A O 1
ATOM 705 N N . SER A 1 88 ? -33.492 -18.307 24.754 1.00 59.56 88 SER A N 1
ATOM 706 C CA . SER A 1 88 ? -33.786 -19.273 25.824 1.00 59.56 88 SER A CA 1
ATOM 707 C C . SER A 1 88 ? -33.367 -18.779 27.218 1.00 59.56 88 SER A C 1
ATOM 709 O O . SER A 1 88 ? -34.039 -19.093 28.199 1.00 59.56 88 SER A O 1
ATOM 711 N N . LYS A 1 89 ? -32.334 -17.926 27.321 1.00 58.19 89 LYS A N 1
ATOM 712 C CA . LYS A 1 89 ? -31.904 -17.300 28.591 1.00 58.19 89 LYS A CA 1
ATOM 713 C C . LYS A 1 89 ? -32.753 -16.101 29.031 1.00 58.19 89 LYS A C 1
ATOM 715 O O . LYS A 1 89 ? -32.725 -15.740 30.206 1.00 58.19 89 LYS A O 1
ATOM 720 N N . LEU A 1 90 ? -33.506 -15.480 28.122 1.00 56.25 90 LEU A N 1
ATOM 721 C CA . LEU A 1 90 ? -34.369 -14.329 28.432 1.00 56.25 90 LEU A CA 1
ATOM 722 C C . LEU A 1 90 ? -35.769 -14.740 28.925 1.00 56.25 90 LEU A C 1
ATOM 724 O O . LEU A 1 90 ? -36.429 -13.949 29.592 1.00 56.25 90 LEU A O 1
ATOM 728 N N . LYS A 1 91 ? -36.210 -15.980 28.669 1.00 52.19 91 LYS A N 1
ATOM 729 C CA . LYS A 1 91 ? -37.536 -16.484 29.083 1.00 52.19 91 LYS A CA 1
ATOM 730 C C . LYS A 1 91 ? -37.577 -17.135 30.477 1.00 52.19 91 LYS A C 1
ATOM 732 O O . LYS A 1 91 ? -38.663 -17.470 30.941 1.00 52.19 91 LYS A O 1
ATOM 737 N N . SER A 1 92 ? -36.446 -17.276 31.177 1.00 49.53 92 SER A N 1
ATOM 738 C CA . SER A 1 92 ? -36.371 -17.939 32.494 1.00 49.53 92 SER A CA 1
ATOM 739 C C . SER A 1 92 ? -36.394 -16.999 33.710 1.00 49.53 92 SER A C 1
ATOM 741 O O . SER A 1 92 ? -36.138 -17.443 34.826 1.00 49.53 92 SER A O 1
ATOM 743 N N . LYS A 1 93 ? -36.727 -15.711 33.544 1.00 50.41 93 LYS A N 1
ATOM 744 C CA . LYS A 1 93 ? -36.944 -14.782 34.669 1.00 50.41 93 LYS A CA 1
ATOM 745 C C . LYS A 1 93 ? -38.404 -14.324 34.731 1.00 50.41 93 LYS A C 1
ATOM 747 O O . LYS A 1 93 ? -38.734 -13.227 34.295 1.00 50.41 93 LYS A O 1
ATOM 752 N N . LYS A 1 94 ? -39.276 -15.171 35.289 1.00 38.78 94 LYS A N 1
ATOM 753 C CA . LYS A 1 94 ? -40.560 -14.743 35.874 1.00 38.78 94 LYS A CA 1
ATOM 754 C C . LYS A 1 94 ? -40.356 -14.482 37.376 1.00 38.78 94 LYS A C 1
ATOM 756 O O . LYS A 1 94 ? -39.724 -15.316 38.023 1.00 38.78 94 LYS A O 1
ATOM 761 N N . PRO A 1 95 ? -40.862 -13.370 37.939 1.00 40.03 95 PRO A N 1
ATOM 762 C CA . PRO A 1 95 ? -40.860 -13.141 39.379 1.00 40.03 95 PRO A CA 1
ATOM 763 C C . PRO A 1 95 ? -41.950 -13.994 40.043 1.00 40.03 95 PRO A C 1
ATOM 765 O O . PRO A 1 95 ? -43.091 -14.033 39.584 1.00 40.03 95 PRO A O 1
ATOM 768 N N . LEU A 1 96 ? -41.569 -14.706 41.101 1.00 34.66 96 LEU A N 1
ATOM 769 C CA . LEU A 1 96 ? -42.448 -15.522 41.930 1.00 34.66 96 LEU A CA 1
ATOM 770 C C . LEU A 1 96 ? -43.227 -14.588 42.870 1.00 34.66 96 LEU A C 1
ATOM 772 O O . LEU A 1 96 ? -42.650 -14.019 43.795 1.00 34.66 96 LEU A O 1
ATOM 776 N N . ALA A 1 97 ? -44.512 -14.396 42.584 1.00 39.56 97 ALA A N 1
ATOM 777 C CA . ALA A 1 97 ? -45.466 -13.741 43.466 1.00 39.56 97 ALA A CA 1
ATOM 778 C C . ALA A 1 97 ? -46.079 -14.777 44.425 1.00 39.56 97 ALA A C 1
ATOM 780 O O . ALA A 1 97 ? -46.533 -15.830 43.987 1.00 39.56 97 ALA A O 1
ATOM 781 N N . GLU A 1 98 ? -46.020 -14.448 45.715 1.00 41.66 98 GLU A N 1
ATOM 782 C CA . GLU A 1 98 ? -47.011 -14.707 46.769 1.00 41.66 98 GLU A CA 1
ATOM 783 C C . GLU A 1 98 ? -47.771 -16.047 46.741 1.00 41.66 98 GLU A C 1
ATOM 785 O O . GLU A 1 98 ? -48.754 -16.227 46.029 1.00 41.66 98 GLU A O 1
ATOM 790 N N . THR A 1 99 ? -47.384 -16.956 47.640 1.00 31.48 99 THR A N 1
ATOM 791 C CA . THR A 1 99 ? -48.243 -18.054 48.105 1.00 31.48 99 THR A CA 1
ATOM 792 C C . THR A 1 99 ? -48.604 -17.823 49.567 1.00 31.48 99 THR A C 1
ATOM 794 O O . THR A 1 99 ? -47.841 -18.141 50.480 1.00 31.48 99 THR A O 1
ATOM 797 N N . SER A 1 100 ? -49.778 -17.245 49.774 1.00 35.72 100 SER A N 1
ATOM 798 C CA . SER A 1 100 ? -50.502 -17.174 51.035 1.00 35.72 100 SER A CA 1
ATOM 799 C C . SER A 1 100 ? -51.446 -18.372 51.135 1.00 35.72 100 SER A C 1
ATOM 801 O O . SER A 1 100 ? -52.442 -18.417 50.429 1.00 35.72 100 SER A O 1
ATOM 803 N N . THR A 1 101 ? -51.168 -19.320 52.036 1.00 31.38 101 THR A N 1
ATOM 804 C CA . THR A 1 101 ? -52.183 -20.224 52.614 1.00 31.38 101 THR A CA 1
ATOM 805 C C . THR A 1 101 ? -51.686 -20.777 53.952 1.00 31.38 101 THR A C 1
ATOM 807 O O . THR A 1 101 ? -51.083 -21.847 54.010 1.00 31.38 101 THR A O 1
ATOM 810 N N . SER A 1 102 ? -51.961 -20.065 55.045 1.00 35.91 102 SER A N 1
ATOM 811 C CA . SER A 1 102 ? -52.015 -20.643 56.390 1.00 35.91 102 SER A CA 1
ATOM 812 C C . SER A 1 102 ? -53.455 -20.564 56.891 1.00 35.91 102 SER A C 1
ATOM 814 O O . SER A 1 102 ? -53.963 -19.480 57.154 1.00 35.91 102 SER A O 1
ATOM 816 N N . SER A 1 103 ? -54.085 -21.736 56.958 1.00 35.44 103 SER A N 1
ATOM 817 C CA . SER A 1 103 ? -55.128 -22.162 57.897 1.00 35.44 103 SER A CA 1
ATOM 818 C C . SER A 1 103 ? -55.940 -21.055 58.597 1.00 35.44 103 SER A C 1
ATOM 820 O O . SER A 1 103 ? -55.531 -20.529 59.630 1.00 35.44 103 SER A O 1
ATOM 822 N N . SER A 1 104 ? -57.141 -20.763 58.090 1.00 33.62 104 SER A N 1
ATOM 823 C CA . SER A 1 104 ? -58.181 -20.104 58.887 1.00 33.62 104 SER A CA 1
ATOM 824 C C . SER A 1 104 ? -58.903 -21.148 59.730 1.00 33.62 104 SER A C 1
ATOM 826 O O . SER A 1 104 ? -59.658 -21.969 59.210 1.00 33.62 104 SER A O 1
ATOM 828 N N . GLN A 1 105 ? -58.708 -21.076 61.044 1.00 39.97 105 GLN A N 1
ATOM 829 C CA . GLN A 1 105 ? -59.546 -21.747 62.022 1.00 39.97 105 GLN A CA 1
ATOM 830 C C . GLN A 1 105 ? -60.045 -20.709 63.032 1.00 39.97 105 GLN A C 1
ATOM 832 O O . GLN A 1 105 ? -59.255 -20.114 63.753 1.00 39.97 105 GLN A O 1
ATOM 837 N N . LYS A 1 106 ? -61.377 -20.574 63.055 1.00 36.72 106 LYS A N 1
ATOM 838 C CA . LYS A 1 106 ? -62.250 -19.965 64.073 1.00 36.72 106 LYS A CA 1
ATOM 839 C C . LYS A 1 106 ? -62.177 -18.446 64.277 1.00 36.72 106 LYS A C 1
ATOM 841 O O . LYS A 1 106 ? -61.309 -17.917 64.955 1.00 36.72 106 LYS A O 1
ATOM 846 N N . ILE A 1 107 ? -63.223 -17.800 63.766 1.00 42.66 107 ILE A N 1
ATOM 847 C CA . ILE A 1 107 ? -63.776 -16.542 64.268 1.00 42.66 107 ILE A CA 1
ATOM 848 C C . ILE A 1 107 ? -64.539 -16.875 65.558 1.00 42.66 107 ILE A C 1
ATOM 850 O O . ILE A 1 107 ? -65.456 -17.698 65.519 1.00 42.66 107 ILE A O 1
ATOM 854 N N . ILE A 1 108 ? -64.149 -16.261 66.674 1.00 39.97 108 ILE A N 1
ATOM 855 C CA . ILE A 1 108 ? -65.029 -16.005 67.817 1.00 39.97 108 ILE A CA 1
ATOM 856 C C . ILE A 1 108 ? -64.859 -14.522 68.154 1.00 39.97 108 ILE A C 1
ATOM 858 O O . ILE A 1 108 ? -63.745 -14.058 68.379 1.00 39.97 108 ILE A O 1
ATOM 862 N N . ASP A 1 109 ? -65.993 -13.839 68.038 1.00 49.72 109 ASP A N 1
ATOM 863 C CA . ASP A 1 109 ? -66.424 -12.572 68.633 1.00 49.72 109 ASP A CA 1
ATOM 864 C C . ASP A 1 109 ? -65.645 -12.138 69.885 1.00 49.72 109 ASP A C 1
ATOM 866 O O . ASP A 1 109 ? -65.584 -12.909 70.836 1.00 49.72 109 ASP A O 1
ATOM 870 N N . ASP A 1 110 ? -65.104 -10.913 69.878 1.00 43.06 110 ASP A N 1
ATOM 871 C CA . ASP A 1 110 ? -64.826 -10.088 71.069 1.00 43.06 110 ASP A CA 1
ATOM 872 C C . ASP A 1 110 ? -64.453 -8.658 70.605 1.00 43.06 110 ASP A C 1
ATOM 874 O O . ASP A 1 110 ? -63.283 -8.289 70.477 1.00 43.06 110 ASP A O 1
ATOM 878 N N . GLU A 1 111 ? -65.471 -7.843 70.293 1.00 56.88 111 GLU A N 1
ATOM 879 C CA . GLU A 1 111 ? -65.316 -6.453 69.817 1.00 56.88 111 GLU A CA 1
ATOM 880 C C . GLU A 1 111 ? -64.718 -5.485 70.863 1.00 56.88 111 GLU A C 1
ATOM 882 O O . GLU A 1 111 ? -64.173 -4.451 70.477 1.00 56.88 111 GLU A O 1
ATOM 887 N N . ASP A 1 112 ? -64.712 -5.822 72.157 1.00 51.91 112 ASP A N 1
ATOM 888 C CA . ASP A 1 112 ? -64.221 -4.916 73.213 1.00 51.91 112 ASP A CA 1
ATOM 889 C C . ASP A 1 112 ? -62.728 -5.087 73.562 1.00 51.91 112 ASP A C 1
ATOM 891 O O . ASP A 1 112 ? -62.127 -4.197 74.162 1.00 51.91 112 ASP A O 1
ATOM 895 N N . HIS A 1 113 ? -62.069 -6.174 73.139 1.00 51.88 113 HIS A N 1
ATOM 896 C CA . HIS A 1 113 ? -60.635 -6.388 73.409 1.00 51.88 113 HIS A CA 1
ATOM 897 C C . HIS A 1 113 ? -59.715 -5.836 72.301 1.00 51.88 113 HIS A C 1
ATOM 899 O O . HIS A 1 113 ? -58.502 -5.718 72.490 1.00 51.88 113 HIS A O 1
ATOM 905 N N . ALA A 1 114 ? -60.285 -5.475 71.146 1.00 54.50 114 ALA A N 1
ATOM 906 C CA . ALA A 1 114 ? -59.555 -4.980 69.978 1.00 54.50 114 ALA A CA 1
ATOM 907 C C . ALA A 1 114 ? -59.168 -3.492 70.082 1.00 54.50 114 ALA A C 1
ATOM 909 O O . ALA A 1 114 ? -58.171 -3.069 69.493 1.00 54.50 114 ALA A O 1
ATOM 910 N N . LEU A 1 115 ? -59.931 -2.690 70.834 1.00 53.06 115 LEU A N 1
ATOM 911 C CA . LEU A 1 115 ? -59.690 -1.249 70.967 1.00 53.06 115 LEU A CA 1
ATOM 912 C C . LEU A 1 115 ? -58.610 -0.928 72.019 1.00 53.06 115 LEU A C 1
ATOM 914 O O . LEU A 1 115 ? -57.803 -0.019 71.817 1.00 53.06 115 LEU A O 1
ATOM 918 N N . GLU A 1 116 ? -58.553 -1.712 73.099 1.00 52.28 116 GLU A N 1
ATOM 919 C CA . GLU A 1 116 ? -57.562 -1.585 74.179 1.00 52.28 116 GLU A CA 1
ATOM 920 C C . GLU A 1 116 ? -56.169 -2.079 73.728 1.00 52.28 116 GLU A C 1
ATOM 922 O O . GLU A 1 116 ? -55.152 -1.417 73.957 1.00 52.28 116 GLU A O 1
ATOM 927 N N . ASP A 1 117 ? -56.113 -3.195 72.986 1.00 51.28 117 ASP A N 1
ATOM 928 C CA . ASP A 1 117 ? -54.858 -3.781 72.488 1.00 51.28 117 ASP A CA 1
ATOM 929 C C . ASP A 1 117 ? -54.206 -2.923 71.383 1.00 51.28 117 ASP A C 1
ATOM 931 O O . ASP A 1 117 ? -52.979 -2.873 71.249 1.00 51.28 117 ASP A O 1
ATOM 935 N N . TYR A 1 118 ? -55.022 -2.153 70.652 1.00 56.44 118 TYR A N 1
ATOM 936 C CA . TYR A 1 118 ? -54.580 -1.158 69.672 1.00 56.44 118 TYR A CA 1
ATOM 937 C C . TYR A 1 118 ? -53.923 0.072 70.317 1.00 56.44 118 TYR A C 1
ATOM 939 O O . TYR A 1 118 ? -53.087 0.718 69.684 1.00 56.44 118 TYR A O 1
ATOM 947 N N . TYR A 1 119 ? -54.254 0.408 71.570 1.00 56.78 119 TYR A N 1
ATOM 948 C CA . TYR A 1 119 ? -53.738 1.611 72.231 1.00 56.78 119 TYR A CA 1
ATOM 949 C C . TYR A 1 119 ? -52.404 1.366 72.956 1.00 56.78 119 TYR A C 1
ATOM 951 O O . TYR A 1 119 ? -51.514 2.213 72.897 1.00 56.78 119 TYR A O 1
ATOM 959 N N . LEU A 1 120 ? -52.210 0.186 73.559 1.00 58.38 120 LEU A N 1
ATOM 960 C CA . LEU A 1 120 ? -50.991 -0.148 74.314 1.00 58.38 120 LEU A CA 1
ATOM 961 C C . LEU A 1 120 ? -49.805 -0.565 73.417 1.00 58.38 120 LEU A C 1
ATOM 963 O O . LEU A 1 120 ? -48.640 -0.422 73.791 1.00 58.38 120 LEU A O 1
ATOM 967 N N . HIS A 1 121 ? -50.088 -1.052 72.207 1.00 59.94 121 HIS A N 1
ATOM 968 C CA . HIS A 1 121 ? -49.074 -1.514 71.255 1.00 59.94 121 HIS A CA 1
ATOM 969 C C . HIS A 1 121 ? -48.640 -0.466 70.227 1.00 59.94 121 HIS A C 1
ATOM 971 O O . HIS A 1 121 ? -47.560 -0.595 69.643 1.00 59.94 121 HIS A O 1
ATOM 977 N N . LYS A 1 122 ? -49.425 0.602 70.051 1.00 68.31 122 LYS A N 1
ATOM 978 C CA . LYS A 1 122 ? -49.161 1.675 69.085 1.00 68.31 122 LYS A CA 1
ATOM 979 C C . LYS A 1 122 ? -47.807 2.342 69.303 1.00 68.31 122 LYS A C 1
ATOM 981 O O . LYS A 1 122 ? -47.073 2.545 68.338 1.00 68.31 122 LYS A O 1
ATOM 986 N N . ASP A 1 123 ? -47.444 2.615 70.552 1.00 70.81 123 ASP A N 1
ATOM 987 C CA . ASP A 1 123 ? -46.161 3.244 70.881 1.00 70.81 123 ASP A CA 1
ATOM 988 C C . ASP A 1 123 ? -44.986 2.295 70.609 1.00 70.81 123 ASP A C 1
ATOM 990 O O . ASP A 1 123 ? -44.003 2.678 69.972 1.00 70.81 123 ASP A O 1
ATOM 994 N N . ARG A 1 124 ? -45.126 1.011 70.964 1.00 75.19 124 ARG A N 1
ATOM 995 C CA . ARG A 1 124 ? -44.115 -0.025 70.689 1.00 75.19 124 ARG A CA 1
ATOM 996 C C . ARG A 1 124 ? -43.900 -0.241 69.189 1.00 75.19 124 ARG A C 1
ATOM 998 O O . ARG A 1 124 ? -42.764 -0.431 68.744 1.00 75.19 124 ARG A O 1
ATOM 1005 N N . ASP A 1 125 ? -44.974 -0.217 68.407 1.00 77.38 125 ASP A N 1
ATOM 1006 C CA . ASP A 1 125 ? -44.918 -0.394 66.958 1.00 77.38 125 ASP A CA 1
ATOM 1007 C C . ASP A 1 125 ? -44.405 0.865 66.244 1.00 77.38 125 ASP A C 1
ATOM 1009 O O . ASP A 1 125 ? -43.650 0.746 65.275 1.00 77.38 125 ASP A O 1
ATOM 1013 N N . LEU A 1 126 ? -44.705 2.065 66.754 1.00 79.94 126 LEU A N 1
ATOM 1014 C CA . LEU A 1 126 ? -44.100 3.318 66.291 1.00 79.94 126 LEU A CA 1
ATOM 1015 C C . LEU A 1 126 ? -42.591 3.352 66.562 1.00 79.94 126 LEU A C 1
ATOM 1017 O O . LEU A 1 126 ? -41.831 3.746 65.677 1.00 79.94 126 LEU A O 1
ATOM 1021 N N . GLU A 1 127 ? -42.133 2.888 67.727 1.00 82.50 127 GLU A N 1
ATOM 1022 C CA . GLU A 1 127 ? -40.701 2.784 68.038 1.00 82.50 127 GLU A CA 1
ATOM 1023 C C . GLU A 1 127 ? -39.994 1.774 67.125 1.00 82.50 127 GLU A C 1
ATOM 1025 O O . GLU A 1 127 ? -38.904 2.037 66.612 1.00 82.50 127 GLU A O 1
ATOM 1030 N N . ARG A 1 128 ? -40.624 0.615 66.877 1.00 82.00 128 ARG A N 1
ATOM 1031 C CA . ARG A 1 128 ? -40.097 -0.396 65.949 1.00 82.00 128 ARG A CA 1
ATOM 1032 C C . ARG A 1 128 ? -40.018 0.163 64.531 1.00 82.00 128 ARG A C 1
ATOM 1034 O O . ARG A 1 128 ? -39.016 -0.048 63.853 1.00 82.00 128 ARG A O 1
ATOM 1041 N N . LYS A 1 129 ? -41.033 0.914 64.099 1.00 86.12 129 LYS A N 1
ATOM 1042 C CA . LYS A 1 129 ? -41.061 1.568 62.788 1.00 86.12 129 LYS A CA 1
ATOM 1043 C C . LYS A 1 129 ? -39.962 2.625 62.658 1.00 86.12 129 LYS A C 1
ATOM 1045 O O . LYS A 1 129 ? -39.231 2.588 61.676 1.00 86.12 129 LYS A O 1
ATOM 1050 N N . LYS A 1 130 ? -39.765 3.479 63.671 1.00 90.75 130 LYS A N 1
ATOM 1051 C CA . LYS A 1 130 ? -38.655 4.450 63.709 1.00 90.75 130 LYS A CA 1
ATOM 1052 C C . LYS A 1 130 ? -37.291 3.767 63.603 1.00 90.75 130 LYS A C 1
ATOM 1054 O O . LYS A 1 130 ? -36.483 4.187 62.784 1.00 90.75 130 LYS A O 1
ATOM 1059 N N . LYS A 1 131 ? -37.061 2.684 64.357 1.00 89.94 131 LYS A N 1
ATOM 1060 C CA . LYS A 1 131 ? -35.813 1.900 64.284 1.00 89.94 131 LYS A CA 1
ATOM 1061 C C . LYS A 1 131 ? -35.603 1.272 62.907 1.00 89.94 131 LYS A C 1
ATOM 1063 O O . LYS A 1 131 ? -34.499 1.304 62.379 1.00 89.94 131 LYS A O 1
ATOM 1068 N N . VAL A 1 132 ? -36.655 0.724 62.299 1.00 89.81 132 VAL A N 1
ATOM 1069 C CA . VAL A 1 132 ? -36.587 0.174 60.934 1.00 89.81 132 VAL A CA 1
ATOM 1070 C C . VAL A 1 132 ? -36.270 1.269 59.916 1.00 89.81 132 VAL A C 1
ATOM 1072 O O . VAL A 1 132 ? -35.468 1.043 59.013 1.00 89.81 132 VAL A O 1
ATOM 1075 N N . ASP A 1 133 ? -36.868 2.450 60.054 1.00 90.88 133 ASP A N 1
ATOM 1076 C CA . ASP A 1 133 ? -36.620 3.582 59.161 1.00 90.88 133 ASP A CA 1
ATOM 1077 C C . ASP A 1 133 ? -35.207 4.162 59.344 1.00 90.88 133 ASP A C 1
ATOM 1079 O O . ASP A 1 133 ? -34.581 4.570 58.367 1.00 90.88 133 ASP A O 1
ATOM 1083 N N . GLU A 1 134 ? -34.669 4.148 60.564 1.00 94.06 134 GLU A N 1
ATOM 1084 C CA . GLU A 1 134 ? -33.286 4.529 60.868 1.00 94.06 134 GLU A CA 1
ATOM 1085 C C . GLU A 1 134 ? -32.279 3.544 60.255 1.00 94.06 134 GLU A C 1
ATOM 1087 O O . GLU A 1 134 ? -31.405 3.962 59.496 1.00 94.06 134 GLU A O 1
ATOM 1092 N N . ILE A 1 135 ? -32.485 2.235 60.448 1.00 92.19 135 ILE A N 1
ATOM 1093 C CA . ILE A 1 135 ? -31.668 1.179 59.827 1.00 92.19 135 ILE A CA 1
ATOM 1094 C C . ILE A 1 135 ? -31.728 1.267 58.294 1.00 92.19 135 ILE A C 1
ATOM 1096 O O . ILE A 1 135 ? -30.713 1.126 57.615 1.00 92.19 135 ILE A O 1
ATOM 1100 N N . LYS A 1 136 ? -32.903 1.538 57.710 1.00 92.50 136 LYS A N 1
ATOM 1101 C CA . LYS A 1 136 ? -33.037 1.725 56.255 1.00 92.50 136 LYS A CA 1
ATOM 1102 C C . LYS A 1 136 ? -32.230 2.921 55.752 1.00 92.50 136 LYS A C 1
ATOM 1104 O O . LYS A 1 136 ? -31.572 2.799 54.720 1.00 92.50 136 LYS A O 1
ATOM 1109 N N . LYS A 1 137 ? -32.261 4.052 56.464 1.00 95.00 137 LYS A N 1
ATOM 1110 C CA . LYS A 1 137 ? -31.471 5.242 56.108 1.00 95.00 137 LYS A CA 1
ATOM 1111 C C . LYS A 1 137 ? -29.971 4.976 56.213 1.00 95.00 137 LYS A C 1
ATOM 1113 O O . LYS A 1 137 ? -29.237 5.408 55.326 1.00 95.00 137 LYS A O 1
ATOM 1118 N N . GLU A 1 138 ? -29.537 4.233 57.230 1.00 94.25 138 GLU A N 1
ATOM 1119 C CA . GLU A 1 138 ? -28.141 3.816 57.401 1.00 94.25 138 GLU A CA 1
ATOM 1120 C C . GLU A 1 138 ? -27.675 2.904 56.253 1.00 94.25 138 GLU A C 1
ATOM 1122 O O . GLU A 1 138 ? -26.641 3.158 55.629 1.00 94.25 138 GLU A O 1
ATOM 1127 N N . ILE A 1 139 ? -28.479 1.897 55.888 1.00 93.06 139 ILE A N 1
ATOM 1128 C CA . ILE A 1 139 ? -28.211 1.019 54.736 1.00 93.06 139 ILE A CA 1
ATOM 1129 C C . ILE A 1 139 ? -28.111 1.838 53.444 1.00 93.06 139 ILE A C 1
ATOM 1131 O O . ILE A 1 139 ? -27.245 1.588 52.603 1.00 93.06 139 ILE A O 1
ATOM 1135 N N . GLU A 1 140 ? -28.979 2.834 53.269 1.00 93.50 140 GLU A N 1
ATOM 1136 C CA . GLU A 1 140 ? -28.976 3.684 52.084 1.00 93.50 140 GLU A CA 1
ATOM 1137 C C . GLU A 1 140 ? -27.760 4.624 52.034 1.00 93.50 140 GLU A C 1
ATOM 1139 O O . GLU A 1 140 ? -27.202 4.827 50.951 1.00 93.50 140 GLU A O 1
ATOM 1144 N N . SER A 1 141 ? -27.294 5.153 53.174 1.00 93.38 141 SER A N 1
ATOM 1145 C CA . SER A 1 141 ? -26.027 5.897 53.235 1.00 93.38 141 SER A CA 1
ATOM 1146 C C . SER A 1 141 ? -24.828 5.011 52.929 1.00 93.38 141 SER A C 1
ATOM 1148 O O . SER A 1 141 ? -24.053 5.363 52.046 1.00 93.38 141 SER A O 1
ATOM 1150 N N . VAL A 1 142 ? -24.734 3.823 53.532 1.00 94.19 142 VAL A N 1
ATOM 1151 C CA . VAL A 1 142 ? -23.632 2.880 53.276 1.00 94.19 142 VAL A CA 1
ATOM 1152 C C . VAL A 1 142 ? -23.613 2.444 51.812 1.00 94.19 142 VAL A C 1
ATOM 1154 O O . VAL A 1 142 ? -22.554 2.383 51.191 1.00 94.19 142 VAL A O 1
ATOM 1157 N N . LYS A 1 143 ? -24.782 2.202 51.207 1.00 92.69 143 LYS A N 1
ATOM 1158 C CA . LYS A 1 143 ? -24.889 1.879 49.779 1.00 92.69 143 LYS A CA 1
ATOM 1159 C C . LYS A 1 143 ? -24.433 3.043 48.899 1.00 92.69 143 LYS A C 1
ATOM 1161 O O . LYS A 1 143 ? -23.706 2.819 47.930 1.00 92.69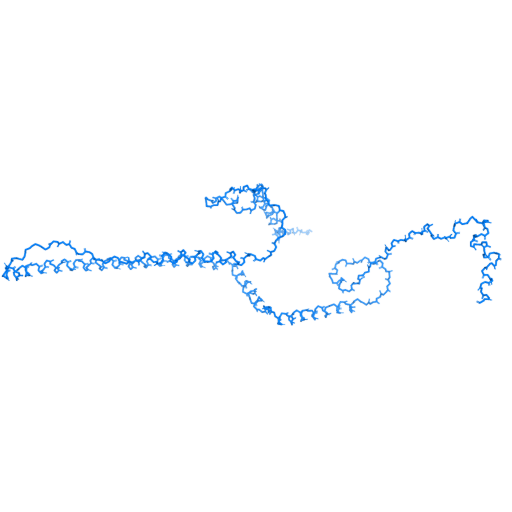 143 LYS A O 1
ATOM 1166 N N . ARG A 1 144 ? -24.833 4.279 49.223 1.00 90.56 144 ARG A N 1
ATOM 1167 C CA . ARG A 1 144 ? -24.367 5.484 48.515 1.00 90.56 144 ARG A CA 1
ATOM 1168 C C . ARG A 1 144 ? -22.857 5.655 48.644 1.00 90.56 144 ARG A C 1
ATOM 1170 O O . ARG A 1 144 ? -22.209 5.919 47.636 1.00 90.56 144 ARG A O 1
ATOM 1177 N N . ASP A 1 145 ? -22.298 5.455 49.829 1.00 88.62 145 ASP A N 1
ATOM 1178 C CA . ASP A 1 145 ? -20.866 5.618 50.083 1.00 88.62 145 ASP A CA 1
ATOM 1179 C C . ASP A 1 145 ? -20.042 4.506 49.423 1.00 88.62 145 ASP A C 1
ATOM 1181 O O . ASP A 1 145 ? -19.009 4.784 48.819 1.00 88.62 145 ASP A O 1
ATOM 1185 N N . TYR A 1 146 ? -20.543 3.267 49.403 1.00 90.25 146 TYR A N 1
ATOM 1186 C CA . TYR A 1 146 ? -19.945 2.164 48.649 1.00 90.25 146 TYR A CA 1
ATOM 1187 C C . TYR A 1 146 ? -19.917 2.449 47.143 1.00 90.25 146 TYR A C 1
ATOM 1189 O O . TYR A 1 146 ? -18.885 2.270 46.495 1.00 90.25 146 TYR A O 1
ATOM 1197 N N . HIS A 1 147 ? -21.027 2.932 46.575 1.00 86.44 147 HIS A N 1
ATOM 1198 C CA . HIS A 1 147 ? -21.076 3.300 45.160 1.00 86.44 147 HIS A CA 1
ATOM 1199 C C . HIS A 1 147 ? -20.164 4.487 44.839 1.00 86.44 147 HIS A C 1
ATOM 1201 O O . HIS A 1 147 ? -19.460 4.431 43.835 1.00 86.44 147 HIS A O 1
ATOM 1207 N N . LYS A 1 148 ? -20.118 5.516 45.693 1.00 85.88 148 LYS A N 1
ATOM 1208 C CA . LYS A 1 148 ? -19.208 6.660 45.533 1.00 85.88 148 LYS A CA 1
ATOM 1209 C C . LYS A 1 148 ? -17.742 6.242 45.620 1.00 85.88 148 LYS A C 1
ATOM 1211 O O . LYS A 1 148 ? -16.962 6.653 44.776 1.00 85.88 148 LYS A O 1
ATOM 1216 N N . ASN A 1 149 ? -17.365 5.400 46.581 1.00 80.94 149 ASN A N 1
ATOM 1217 C CA . ASN A 1 149 ? -15.989 4.913 46.715 1.00 80.94 149 ASN A CA 1
ATOM 1218 C C . ASN A 1 149 ? -15.592 3.986 45.563 1.00 80.94 149 ASN A C 1
ATOM 1220 O O . ASN A 1 149 ? -14.453 4.026 45.108 1.00 80.94 149 ASN A O 1
ATOM 1224 N N . LYS A 1 150 ? -16.529 3.181 45.050 1.00 82.25 150 LYS A N 1
ATOM 1225 C CA . LYS A 1 150 ? -16.302 2.377 43.846 1.00 82.25 150 LYS A CA 1
ATOM 1226 C C . LYS A 1 150 ? -16.085 3.256 42.614 1.00 82.25 150 LYS A C 1
ATOM 1228 O O . LYS A 1 150 ? -15.208 2.939 41.824 1.00 82.25 150 LYS A O 1
ATOM 1233 N N . LEU A 1 151 ? -16.857 4.335 42.465 1.00 68.62 151 LEU A N 1
ATOM 1234 C CA . LEU A 1 151 ? -16.704 5.283 41.360 1.00 68.62 151 LEU A CA 1
ATOM 1235 C C . LEU A 1 151 ? -15.372 6.036 41.457 1.00 68.62 151 LEU A C 1
ATOM 1237 O O . LEU A 1 151 ? -14.605 6.008 40.508 1.00 68.62 151 LEU A O 1
ATOM 1241 N N . LYS A 1 152 ? -15.040 6.561 42.642 1.00 75.06 152 LYS A N 1
ATOM 1242 C CA . LYS A 1 152 ? -13.756 7.226 42.907 1.00 75.06 152 LYS A CA 1
ATOM 1243 C C . LYS A 1 152 ? -12.554 6.324 42.641 1.00 75.06 152 LYS A C 1
ATOM 1245 O O . LYS A 1 152 ? -11.576 6.781 42.083 1.00 75.06 152 LYS A O 1
ATOM 1250 N N . LYS A 1 153 ? -12.634 5.034 42.986 1.00 72.69 153 LYS A N 1
ATOM 1251 C CA . LYS A 1 153 ? -11.559 4.069 42.703 1.00 72.69 153 LYS A CA 1
ATOM 1252 C C . LYS A 1 153 ? -11.394 3.783 41.205 1.00 72.69 153 LYS A C 1
ATOM 1254 O O . LYS A 1 153 ? -10.304 3.415 40.785 1.00 72.69 153 LYS A O 1
ATOM 1259 N N . VAL A 1 154 ? -12.463 3.898 40.415 1.00 66.38 154 VAL A N 1
ATOM 1260 C CA . VAL A 1 154 ? -12.399 3.768 38.949 1.00 66.38 154 VAL A CA 1
ATOM 1261 C C . VAL A 1 154 ? -11.846 5.051 38.332 1.00 66.38 154 VAL A C 1
ATOM 1263 O O . VAL A 1 154 ? -10.949 4.959 37.507 1.00 66.38 154 VAL A O 1
ATOM 1266 N N . GLU A 1 155 ? -12.303 6.218 38.789 1.00 65.50 155 GLU A N 1
ATOM 1267 C CA . GLU A 1 155 ? -11.787 7.526 38.363 1.00 65.50 155 GLU A CA 1
ATOM 1268 C C . GLU A 1 155 ? -10.295 7.674 38.699 1.00 65.50 155 GLU A C 1
ATOM 1270 O O . GLU A 1 155 ? -9.516 8.000 37.820 1.00 65.50 155 GLU A O 1
ATOM 1275 N N . GLU A 1 156 ? -9.856 7.303 39.904 1.00 66.25 156 GLU A N 1
ATOM 1276 C CA . GLU A 1 156 ? -8.440 7.325 40.313 1.00 66.25 156 GLU A CA 1
ATOM 1277 C C . GLU A 1 156 ? -7.576 6.348 39.487 1.00 66.25 156 GLU A C 1
ATOM 1279 O O . GLU A 1 156 ? -6.418 6.628 39.186 1.00 66.25 156 GLU A O 1
ATOM 1284 N N . GLN A 1 157 ? -8.138 5.207 39.064 1.00 60.38 157 GLN A N 1
ATOM 1285 C CA . GLN A 1 157 ? -7.459 4.266 38.163 1.00 60.38 157 GLN A CA 1
ATOM 1286 C C . GLN A 1 157 ? -7.411 4.753 36.708 1.00 60.38 157 GLN A C 1
ATOM 1288 O O . GLN A 1 157 ? -6.459 4.430 35.996 1.00 60.38 157 GLN A O 1
ATOM 1293 N N . GLU A 1 158 ? -8.418 5.493 36.249 1.00 61.59 158 GLU A N 1
ATOM 1294 C CA . GLU A 1 158 ? -8.435 6.111 34.921 1.00 61.59 158 GLU A CA 1
ATOM 1295 C C . GLU A 1 158 ? -7.536 7.351 34.867 1.00 61.59 158 GLU A C 1
ATOM 1297 O O . GLU A 1 158 ? -6.792 7.500 33.902 1.00 61.59 158 GLU A O 1
ATOM 1302 N N . GLU A 1 159 ? -7.517 8.178 35.912 1.00 62.03 159 GLU A N 1
ATOM 1303 C CA . GLU A 1 159 ? -6.626 9.333 36.049 1.00 62.03 159 GLU A CA 1
ATOM 1304 C C . GLU A 1 159 ? -5.162 8.897 36.134 1.00 62.03 159 GLU A C 1
ATOM 1306 O O . GLU A 1 159 ? -4.338 9.441 35.407 1.00 62.03 159 GLU A O 1
ATOM 1311 N N . ALA A 1 160 ? -4.834 7.849 36.902 1.00 60.78 160 ALA A N 1
ATOM 1312 C CA . ALA A 1 160 ? -3.476 7.300 36.943 1.00 60.78 160 ALA A CA 1
ATOM 1313 C C . ALA A 1 160 ? -3.010 6.763 35.574 1.00 60.78 160 ALA A C 1
ATOM 1315 O O . ALA A 1 160 ? -1.852 6.939 35.205 1.00 60.78 160 ALA A O 1
ATOM 1316 N N . ARG A 1 161 ? -3.913 6.155 34.787 1.00 60.28 161 ARG A N 1
ATOM 1317 C CA . ARG A 1 161 ? -3.614 5.705 33.413 1.00 60.28 161 ARG A CA 1
ATOM 1318 C C . ARG A 1 161 ? -3.461 6.869 32.440 1.00 60.28 161 ARG A C 1
ATOM 1320 O O . ARG A 1 161 ? -2.598 6.817 31.571 1.00 60.28 161 ARG A O 1
ATOM 1327 N N . GLN A 1 162 ? -4.277 7.911 32.575 1.00 58.94 162 GLN A N 1
ATOM 1328 C CA . GLN A 1 162 ? -4.160 9.119 31.760 1.00 58.94 162 GLN A CA 1
ATOM 1329 C C . GLN A 1 162 ? -2.885 9.904 32.098 1.00 58.94 162 GLN A C 1
ATOM 1331 O O . GLN A 1 162 ? -2.222 10.397 31.194 1.00 58.94 162 GLN A O 1
ATOM 1336 N N . GLU A 1 163 ? -2.474 9.970 33.366 1.00 57.78 163 GLU A N 1
ATOM 1337 C CA . GLU A 1 163 ? -1.214 10.607 33.768 1.00 57.78 163 GLU A CA 1
ATOM 1338 C C . GLU A 1 163 ? 0.027 9.849 33.270 1.00 57.78 163 GLU A C 1
ATOM 1340 O O . GLU A 1 163 ? 1.045 10.475 32.970 1.00 57.78 163 GLU A O 1
ATOM 1345 N N . GLU A 1 164 ? -0.048 8.520 33.164 1.00 57.44 164 GLU A N 1
ATOM 1346 C CA . GLU A 1 164 ? 0.998 7.681 32.566 1.00 57.44 164 GLU A CA 1
ATOM 1347 C C . GLU A 1 164 ? 1.014 7.806 31.026 1.00 57.44 164 GLU A C 1
ATOM 1349 O O . GLU A 1 164 ? 2.083 7.818 30.416 1.00 57.44 164 GLU A O 1
ATOM 1354 N N . GLU A 1 165 ? -0.152 8.013 30.395 1.00 56.91 165 GLU A N 1
ATOM 1355 C CA . GLU A 1 165 ? -0.276 8.334 28.963 1.00 56.91 165 GLU A CA 1
ATOM 1356 C C . GLU A 1 165 ? 0.277 9.723 28.594 1.00 56.91 165 GLU A C 1
ATOM 1358 O O . GLU A 1 165 ? 0.765 9.902 27.482 1.00 56.91 165 GLU A O 1
ATOM 1363 N N . VAL A 1 166 ? 0.217 10.712 29.490 1.00 57.47 166 VAL A N 1
ATOM 1364 C CA . VAL A 1 166 ? 0.631 12.104 29.201 1.00 57.47 166 VAL A CA 1
ATOM 1365 C C . VAL A 1 166 ? 2.150 12.313 29.340 1.00 57.47 166 VAL A C 1
ATOM 1367 O O . VAL A 1 166 ? 2.686 13.298 28.845 1.00 57.47 166 VAL A O 1
ATOM 1370 N N . LYS A 1 167 ? 2.889 11.395 29.981 1.00 57.22 167 LYS A N 1
ATOM 1371 C CA . LYS A 1 167 ? 4.315 11.612 30.320 1.00 57.22 167 LYS A CA 1
ATOM 1372 C C . LYS A 1 167 ? 5.323 11.032 29.327 1.00 57.22 167 LYS A C 1
ATOM 1374 O O . LYS A 1 167 ? 6.507 11.340 29.438 1.00 57.22 167 LYS A O 1
ATOM 1379 N N . ASN A 1 168 ? 4.891 10.243 28.344 1.00 66.12 168 ASN A N 1
ATOM 1380 C CA . ASN A 1 168 ? 5.789 9.724 27.313 1.00 66.12 168 ASN A CA 1
ATOM 1381 C C . ASN A 1 168 ? 5.661 10.551 26.030 1.00 66.12 168 ASN A C 1
ATOM 1383 O O . ASN A 1 168 ? 4.740 10.349 25.244 1.00 66.12 168 ASN A O 1
ATOM 1387 N N . GLU A 1 169 ? 6.630 11.435 25.782 1.00 79.62 169 GLU A N 1
ATOM 1388 C CA . GLU A 1 169 ? 6.788 12.218 24.540 1.00 79.62 169 GLU A CA 1
ATOM 1389 C C . GLU A 1 169 ? 6.640 11.345 23.271 1.00 79.62 169 GLU A C 1
ATOM 1391 O O . GLU A 1 169 ? 6.095 11.763 22.249 1.00 79.62 169 GLU A O 1
ATOM 1396 N N . THR A 1 170 ? 7.068 10.082 23.349 1.00 81.00 170 THR A N 1
ATOM 1397 C CA . THR A 1 170 ? 6.914 9.068 22.296 1.00 81.00 170 THR A CA 1
ATOM 1398 C C . THR A 1 170 ? 5.449 8.727 21.998 1.00 81.00 170 THR A C 1
ATOM 1400 O O . THR A 1 170 ? 5.081 8.523 20.842 1.00 81.00 170 THR A O 1
ATOM 1403 N N . TYR A 1 171 ? 4.590 8.685 23.016 1.00 83.19 171 TYR A N 1
ATOM 1404 C CA . TYR A 1 171 ? 3.172 8.367 22.860 1.00 83.19 171 TYR A CA 1
ATOM 1405 C C . TYR A 1 171 ? 2.387 9.525 22.234 1.00 83.19 171 TYR A C 1
ATOM 1407 O O . TYR A 1 171 ? 1.509 9.295 21.399 1.00 83.19 171 TYR A O 1
ATOM 1415 N N . GLU A 1 172 ? 2.744 10.771 22.552 1.00 86.94 172 GLU A N 1
ATOM 1416 C CA . GLU A 1 172 ? 2.184 11.944 21.871 1.00 86.94 172 GLU A CA 1
ATOM 1417 C C . GLU A 1 172 ? 2.563 11.967 20.386 1.00 86.94 172 GLU A C 1
ATOM 1419 O O . GLU A 1 172 ? 1.689 12.143 19.532 1.00 86.94 172 GLU A O 1
ATOM 1424 N N . LYS A 1 173 ? 3.837 11.696 20.058 1.00 90.50 173 LYS A N 1
ATOM 1425 C CA . LYS A 1 173 ? 4.297 11.548 18.664 1.00 90.50 173 LYS A CA 1
ATOM 1426 C C . LYS A 1 173 ? 3.518 10.452 17.930 1.00 90.50 173 LYS A C 1
ATOM 1428 O O . LYS A 1 173 ? 3.054 10.679 16.815 1.00 90.50 173 LYS A O 1
ATOM 1433 N N . TYR A 1 174 ? 3.297 9.306 18.575 1.00 92.50 174 TYR A N 1
ATOM 1434 C CA . TYR A 1 174 ? 2.504 8.208 18.017 1.00 92.50 174 TYR A CA 1
ATOM 1435 C C . TYR A 1 174 ? 1.036 8.594 17.768 1.00 92.50 174 TYR A C 1
ATOM 1437 O O . TYR A 1 174 ? 0.492 8.293 16.701 1.00 92.50 174 TYR A O 1
ATOM 1445 N N . LYS A 1 175 ? 0.381 9.281 18.718 1.00 92.94 175 LYS A N 1
ATOM 1446 C CA . LYS A 1 175 ? -0.999 9.772 18.542 1.00 92.94 175 LYS A CA 1
ATOM 1447 C C . LYS A 1 175 ? -1.086 10.753 17.371 1.00 92.94 175 LYS A C 1
ATOM 1449 O O . LYS A 1 175 ? -1.948 10.577 16.507 1.00 92.94 175 LYS A O 1
ATOM 1454 N N . ALA A 1 176 ? -0.160 11.709 17.289 1.00 93.62 176 ALA A N 1
ATOM 1455 C CA . ALA A 1 176 ? -0.094 12.665 16.186 1.00 93.62 176 ALA A CA 1
ATOM 1456 C C . ALA A 1 176 ? 0.110 11.964 14.829 1.00 93.62 176 ALA A C 1
ATOM 1458 O O . ALA A 1 176 ? -0.587 12.254 13.855 1.00 93.62 176 ALA A O 1
ATOM 1459 N N . GLU A 1 177 ? 1.010 10.982 14.757 1.00 93.19 177 GLU A N 1
ATOM 1460 C CA . GLU A 1 177 ? 1.249 10.210 13.537 1.00 93.19 177 GLU A CA 1
ATOM 1461 C C . GLU A 1 177 ? 0.021 9.375 13.130 1.00 93.19 177 GLU A C 1
ATOM 1463 O O . GLU A 1 177 ? -0.378 9.361 11.960 1.00 93.19 177 GLU A O 1
ATOM 1468 N N . CYS A 1 178 ? -0.662 8.756 14.097 1.00 92.81 178 CYS A N 1
ATOM 1469 C CA . CYS A 1 178 ? -1.922 8.055 13.859 1.00 92.81 178 CYS A CA 1
ATOM 1470 C C . CYS A 1 178 ? -2.994 8.970 13.250 1.00 92.81 178 CYS A C 1
ATOM 1472 O O . CYS A 1 178 ? -3.716 8.553 12.341 1.00 92.81 178 CYS A O 1
ATOM 1474 N N . GLU A 1 179 ? -3.120 10.208 13.728 1.00 94.44 179 GLU A N 1
ATOM 1475 C CA . GLU A 1 179 ? -4.060 11.199 13.189 1.00 94.44 179 GLU A CA 1
ATOM 1476 C C . GLU A 1 179 ? -3.711 11.605 11.749 1.00 94.44 179 GLU A C 1
ATOM 1478 O O . GLU A 1 179 ? -4.593 11.681 10.883 1.00 94.44 179 GLU A O 1
ATOM 1483 N N . ILE A 1 180 ? -2.419 11.754 11.441 1.00 95.88 180 ILE A N 1
ATOM 1484 C CA . ILE A 1 180 ? -1.935 12.012 10.078 1.00 95.88 180 ILE A CA 1
ATOM 1485 C C . ILE A 1 180 ? -2.323 10.862 9.137 1.00 95.88 180 ILE A C 1
ATOM 1487 O O . ILE A 1 180 ? -2.828 11.100 8.038 1.00 95.88 180 ILE A O 1
ATOM 1491 N N . TYR A 1 181 ? -2.131 9.602 9.529 1.00 93.06 181 TYR A N 1
ATOM 1492 C CA . TYR A 1 181 ? -2.501 8.479 8.660 1.00 93.06 181 TYR A CA 1
ATOM 1493 C C . TYR A 1 181 ? -4.009 8.256 8.566 1.00 93.06 181 TYR A C 1
ATOM 1495 O O . TYR A 1 181 ? -4.495 7.854 7.506 1.00 93.06 181 TYR A O 1
ATOM 1503 N N . LYS A 1 182 ? -4.773 8.563 9.621 1.00 92.81 182 LYS A N 1
ATOM 1504 C CA . LYS A 1 182 ? -6.242 8.557 9.567 1.00 92.81 182 LYS A CA 1
ATOM 1505 C C . LYS A 1 182 ? -6.758 9.563 8.541 1.00 92.81 182 LYS A C 1
ATOM 1507 O O . LYS A 1 182 ? -7.521 9.171 7.660 1.00 92.81 182 LYS A O 1
ATOM 1512 N N . SER A 1 183 ? -6.272 10.804 8.578 1.00 91.19 183 SER A N 1
ATOM 1513 C CA . SER A 1 183 ? -6.666 11.833 7.605 1.00 91.19 183 SER A CA 1
ATOM 1514 C C . SER A 1 183 ? -6.252 11.470 6.172 1.00 91.19 183 SER A C 1
ATOM 1516 O O . SER A 1 183 ? -7.069 11.557 5.254 1.00 91.19 183 SER A O 1
ATOM 1518 N N . LYS A 1 184 ? -5.036 10.940 5.964 1.00 89.94 184 LYS A N 1
ATOM 1519 C CA . LYS A 1 184 ? -4.603 10.409 4.654 1.00 89.94 184 LYS A CA 1
ATOM 1520 C C . LYS A 1 184 ? -5.501 9.263 4.165 1.00 89.94 184 LYS A C 1
ATOM 1522 O O . LYS A 1 184 ? -5.846 9.214 2.986 1.00 89.94 184 LYS A O 1
ATOM 1527 N N . LYS A 1 185 ? -5.912 8.354 5.055 1.00 87.56 185 LYS A N 1
ATOM 1528 C CA . LYS A 1 185 ? -6.813 7.230 4.738 1.00 87.56 185 LYS A CA 1
ATOM 1529 C C . LYS A 1 185 ? -8.229 7.689 4.385 1.00 87.56 185 LYS A C 1
ATOM 1531 O O . LYS A 1 185 ? -8.912 7.015 3.616 1.00 87.56 185 LYS A O 1
ATOM 1536 N N . GLU A 1 186 ? -8.690 8.791 4.961 1.00 86.31 186 GLU A N 1
ATOM 1537 C CA . GLU A 1 186 ? -9.987 9.392 4.637 1.00 86.31 186 GLU A CA 1
ATOM 1538 C C . GLU A 1 186 ? -9.961 10.156 3.314 1.00 86.31 186 GLU A C 1
ATOM 1540 O O . GLU A 1 186 ? -10.920 10.060 2.551 1.00 86.31 186 GLU A O 1
ATOM 1545 N N . ALA A 1 187 ? -8.853 10.835 3.007 1.00 84.62 187 ALA A N 1
ATOM 1546 C CA . ALA A 1 187 ? -8.653 11.519 1.730 1.00 84.62 187 ALA A CA 1
ATOM 1547 C C . ALA A 1 187 ? -8.590 10.553 0.532 1.00 84.62 187 ALA A C 1
ATOM 1549 O O . ALA A 1 187 ? -8.884 10.938 -0.600 1.00 84.62 187 ALA A O 1
ATOM 1550 N N . LEU A 1 188 ? -8.207 9.294 0.765 1.00 83.56 188 LEU A N 1
ATOM 1551 C CA . LEU A 1 188 ? -8.154 8.269 -0.271 1.00 83.56 188 LEU A CA 1
ATOM 1552 C C . LEU A 1 188 ? -9.575 7.798 -0.648 1.00 83.56 188 LEU A C 1
ATOM 1554 O O . LEU A 1 188 ? -10.299 7.278 0.208 1.00 83.56 188 LEU A O 1
ATOM 1558 N N . PRO A 1 189 ? -9.983 7.907 -1.927 1.00 85.44 189 PRO A N 1
ATOM 1559 C CA . PRO A 1 189 ? -11.309 7.485 -2.368 1.00 85.44 189 PRO A CA 1
ATOM 1560 C C . PRO A 1 189 ? -11.506 5.970 -2.202 1.00 85.44 189 PRO A C 1
ATOM 1562 O O . PRO A 1 189 ? -10.805 5.142 -2.793 1.00 85.44 189 PRO A O 1
ATOM 1565 N N . LYS A 1 190 ? -12.507 5.593 -1.400 1.00 74.88 190 LYS A N 1
ATOM 1566 C CA . LYS A 1 190 ? -12.830 4.201 -1.055 1.00 74.88 190 LYS A CA 1
ATOM 1567 C C . LYS A 1 190 ? -13.770 3.590 -2.112 1.00 74.88 190 LYS A C 1
ATOM 1569 O O . LYS A 1 190 ? -14.974 3.523 -1.902 1.00 74.88 190 LYS A O 1
ATOM 1574 N N . LYS A 1 191 ? -13.182 3.102 -3.219 1.00 80.69 191 LYS A N 1
ATOM 1575 C CA . LYS A 1 191 ? -13.809 2.351 -4.345 1.00 80.69 191 LYS A CA 1
ATOM 1576 C C . LYS A 1 191 ? -14.680 3.201 -5.299 1.00 80.69 191 LYS A C 1
ATOM 1578 O O . LYS A 1 191 ? -15.153 4.275 -4.956 1.00 80.69 191 LYS A O 1
ATOM 1583 N N . GLY A 1 192 ? -14.867 2.707 -6.527 1.00 83.19 192 GLY A N 1
ATOM 1584 C CA . GLY A 1 192 ? -15.686 3.341 -7.572 1.00 83.19 192 GLY A CA 1
ATOM 1585 C C . GLY A 1 192 ? -14.923 4.339 -8.452 1.00 83.19 192 GLY A C 1
ATOM 1586 O O . GLY A 1 192 ? -13.693 4.370 -8.440 1.00 83.19 192 GLY A O 1
ATOM 1587 N N . ALA A 1 193 ? -15.659 5.164 -9.204 1.00 77.69 193 ALA A N 1
ATOM 1588 C CA . ALA A 1 193 ? -15.111 6.103 -10.193 1.00 77.69 193 ALA A CA 1
ATOM 1589 C C . ALA A 1 193 ? -14.123 7.132 -9.601 1.00 77.69 193 ALA A C 1
ATOM 1591 O O . ALA A 1 193 ? -13.155 7.513 -10.253 1.00 77.69 193 ALA A O 1
ATOM 1592 N N . GLY A 1 194 ? -14.299 7.524 -8.333 1.00 85.88 194 GLY A N 1
ATOM 1593 C CA . GLY A 1 194 ? -13.352 8.412 -7.645 1.00 85.88 194 GLY A CA 1
ATOM 1594 C C . GLY A 1 194 ? -11.961 7.790 -7.451 1.00 85.88 194 GLY A C 1
ATOM 1595 O O . GLY A 1 194 ? -10.960 8.504 -7.479 1.00 85.88 194 GLY A O 1
ATOM 1596 N N . ARG A 1 195 ? -11.868 6.455 -7.315 1.00 88.62 195 ARG A N 1
ATOM 1597 C CA . ARG A 1 195 ? -10.578 5.744 -7.250 1.00 88.62 195 ARG A CA 1
ATOM 1598 C C . ARG A 1 195 ? -9.860 5.798 -8.592 1.00 88.62 195 ARG A C 1
ATOM 1600 O O . ARG A 1 195 ? -8.661 6.050 -8.610 1.00 88.62 195 ARG A O 1
ATOM 1607 N N . GLU A 1 196 ? -10.586 5.591 -9.686 1.00 90.38 196 GLU A N 1
ATOM 1608 C CA . GLU A 1 196 ? -10.022 5.634 -11.035 1.00 90.38 196 GLU A CA 1
ATOM 1609 C C . GLU A 1 196 ? -9.432 7.013 -11.342 1.00 90.38 196 GLU A C 1
ATOM 1611 O O . GLU A 1 196 ? -8.259 7.114 -11.694 1.00 90.38 196 GLU A O 1
ATOM 1616 N N . GLN A 1 197 ? -10.188 8.086 -11.102 1.00 91.50 197 GLN A N 1
ATOM 1617 C CA . GLN A 1 197 ? -9.709 9.456 -11.317 1.00 91.50 197 GLN A CA 1
ATOM 1618 C C . GLN A 1 197 ? -8.455 9.774 -10.492 1.00 91.50 197 GLN A C 1
ATOM 1620 O O . GLN A 1 197 ? -7.506 10.369 -11.004 1.00 91.50 197 GLN A O 1
ATOM 1625 N N . PHE A 1 198 ? -8.405 9.324 -9.234 1.00 91.62 198 PHE A N 1
ATOM 1626 C CA . PHE A 1 198 ? -7.211 9.456 -8.402 1.00 91.62 198 PHE A CA 1
ATOM 1627 C C . PHE A 1 198 ? -6.013 8.687 -8.982 1.00 91.62 198 PHE A C 1
ATOM 1629 O O . PHE A 1 198 ? -4.914 9.236 -9.077 1.00 91.62 198 PHE A O 1
ATOM 1636 N N . THR A 1 199 ? -6.217 7.442 -9.429 1.00 92.62 199 THR A N 1
ATOM 1637 C CA . THR A 1 199 ? -5.153 6.651 -10.068 1.00 92.62 199 THR A CA 1
ATOM 1638 C C . THR A 1 199 ? -4.691 7.245 -11.396 1.00 92.62 199 THR A C 1
ATOM 1640 O O . THR A 1 199 ? -3.495 7.242 -11.669 1.00 92.62 199 THR A O 1
ATOM 1643 N N . LEU A 1 200 ? -5.599 7.822 -12.189 1.00 95.06 200 LEU A N 1
ATOM 1644 C CA . LEU A 1 200 ? -5.268 8.518 -13.432 1.00 95.06 200 LEU A CA 1
ATOM 1645 C C . LEU A 1 200 ? -4.458 9.787 -13.158 1.00 95.06 200 LEU A C 1
ATOM 1647 O O . LEU A 1 200 ? -3.465 10.024 -13.837 1.00 95.06 200 LEU A O 1
ATOM 1651 N N . SER A 1 201 ? -4.793 10.549 -12.112 1.00 94.75 201 SER A N 1
ATOM 1652 C CA . SER A 1 201 ? -3.978 11.691 -11.679 1.00 94.75 201 SER A CA 1
ATOM 1653 C C . SER A 1 201 ? -2.564 11.263 -11.264 1.00 94.75 201 SER A C 1
ATOM 1655 O O . SER A 1 201 ? -1.583 11.929 -11.602 1.00 94.75 201 SER A O 1
ATOM 1657 N N . LEU A 1 202 ? -2.429 10.131 -10.563 1.00 95.88 202 LEU A N 1
ATOM 1658 C CA . LEU A 1 202 ? -1.121 9.580 -10.200 1.00 95.88 202 LEU A CA 1
ATOM 1659 C C . LEU A 1 202 ? -0.344 9.104 -11.439 1.00 95.88 202 LEU A C 1
ATOM 1661 O O . LEU A 1 202 ? 0.854 9.361 -11.551 1.00 95.88 202 LEU A O 1
ATOM 1665 N N . LEU A 1 203 ? -1.036 8.494 -12.404 1.00 96.75 203 LEU A N 1
ATOM 1666 C CA . LEU A 1 203 ? -0.469 8.092 -13.688 1.00 96.75 203 LEU A CA 1
ATOM 1667 C C . LEU A 1 203 ? -0.008 9.299 -14.516 1.00 96.75 203 LEU A C 1
ATOM 1669 O O . LEU A 1 203 ? 1.057 9.246 -15.119 1.00 96.75 203 LEU A O 1
ATOM 1673 N N . GLU A 1 204 ? -0.758 10.399 -14.540 1.00 97.25 204 GLU A N 1
ATOM 1674 C CA . GLU A 1 204 ? -0.336 11.635 -15.208 1.00 97.25 204 GLU A CA 1
ATOM 1675 C C . GLU A 1 204 ? 0.942 12.209 -14.591 1.00 97.25 204 GLU A C 1
ATOM 1677 O O . GLU A 1 204 ? 1.834 12.644 -15.320 1.00 97.25 204 GLU A O 1
ATOM 1682 N N . LYS A 1 205 ? 1.066 12.178 -13.256 1.00 96.69 205 LYS A N 1
ATOM 1683 C CA . LYS A 1 205 ? 2.304 12.569 -12.564 1.00 96.69 205 LYS A CA 1
ATOM 1684 C C . LYS A 1 205 ? 3.467 11.660 -12.956 1.00 96.69 205 LYS A C 1
ATOM 1686 O O . LYS A 1 205 ? 4.543 12.166 -13.266 1.00 96.69 205 LYS A O 1
ATOM 1691 N N . PHE A 1 206 ? 3.241 10.346 -13.006 1.00 96.25 206 PHE A N 1
ATOM 1692 C CA . PHE A 1 206 ? 4.251 9.386 -13.451 1.00 96.25 206 PHE A CA 1
ATOM 1693 C C . PHE A 1 206 ? 4.675 9.633 -14.903 1.00 96.25 206 PHE A C 1
ATOM 1695 O O . PHE A 1 206 ? 5.864 9.739 -15.175 1.00 96.25 206 PHE A O 1
ATOM 1702 N N . LYS A 1 207 ? 3.724 9.817 -15.827 1.00 94.94 207 LYS A N 1
ATOM 1703 C CA . LYS A 1 207 ? 4.013 10.139 -17.232 1.00 94.94 207 LYS A CA 1
ATOM 1704 C C . LYS A 1 207 ? 4.842 11.415 -17.359 1.00 94.94 207 LYS A C 1
ATOM 1706 O O . LYS A 1 207 ? 5.814 11.424 -18.102 1.00 94.94 207 LYS A O 1
ATOM 1711 N N . LYS A 1 208 ? 4.507 12.474 -16.612 1.00 95.06 208 LYS A N 1
ATOM 1712 C CA . LYS A 1 208 ? 5.300 13.716 -16.584 1.00 95.06 208 LYS A CA 1
ATOM 1713 C C . LYS A 1 208 ? 6.727 13.471 -16.086 1.00 95.06 208 LYS A C 1
ATOM 1715 O O . LYS A 1 208 ? 7.662 13.965 -16.707 1.00 95.06 208 LYS A O 1
ATOM 1720 N N . LYS A 1 209 ? 6.899 12.679 -15.018 1.00 93.56 209 LYS A N 1
ATOM 1721 C CA . LYS A 1 209 ? 8.225 12.280 -14.515 1.00 93.56 209 LYS A CA 1
ATOM 1722 C C . LYS A 1 209 ? 9.010 11.486 -15.568 1.00 93.56 209 LYS A C 1
ATOM 1724 O O . LYS A 1 209 ? 10.163 11.807 -15.820 1.00 93.56 209 LYS A O 1
ATOM 1729 N N . LEU A 1 210 ? 8.367 10.522 -16.227 1.00 92.50 210 LEU A N 1
ATOM 1730 C CA . LEU A 1 210 ? 8.964 9.699 -17.281 1.00 92.50 210 LEU A CA 1
ATOM 1731 C C . LEU A 1 210 ? 9.402 10.537 -18.491 1.00 92.50 210 LEU A C 1
ATOM 1733 O O . LEU A 1 210 ? 10.504 10.364 -18.993 1.00 92.50 210 LEU A O 1
ATOM 1737 N N . HIS A 1 211 ? 8.561 11.468 -18.949 1.00 90.88 211 HIS A N 1
ATOM 1738 C CA . HIS A 1 211 ? 8.915 12.376 -20.041 1.00 90.88 211 HIS A CA 1
ATOM 1739 C C . HIS A 1 211 ? 10.071 13.302 -19.659 1.00 90.88 211 HIS A C 1
ATOM 1741 O O . HIS A 1 211 ? 10.975 13.488 -20.462 1.00 90.88 211 HIS A O 1
ATOM 1747 N N . SER A 1 212 ? 10.082 13.819 -18.426 1.00 91.88 212 SER A N 1
ATOM 1748 C CA . SER A 1 212 ? 11.191 14.637 -17.926 1.00 91.88 212 SER A CA 1
ATOM 1749 C C . SER A 1 212 ? 12.509 13.859 -17.858 1.00 91.88 212 SER A C 1
ATOM 1751 O O . SER A 1 212 ? 13.548 14.410 -18.204 1.00 91.88 212 SER A O 1
ATOM 1753 N N . ALA A 1 213 ? 12.476 12.588 -17.447 1.00 88.31 213 ALA A N 1
ATOM 1754 C CA . ALA A 1 213 ? 13.654 11.721 -17.449 1.00 88.31 213 ALA A CA 1
ATOM 1755 C C . ALA A 1 213 ? 14.172 11.472 -18.876 1.00 88.31 213 ALA A C 1
ATOM 1757 O O . ALA A 1 213 ? 15.362 11.622 -19.129 1.00 88.31 213 ALA A O 1
ATOM 1758 N N . LYS A 1 214 ? 13.270 11.194 -19.826 1.00 86.44 214 LYS A N 1
ATOM 1759 C CA . LYS A 1 214 ? 13.620 10.991 -21.243 1.00 86.44 214 LYS A CA 1
ATOM 1760 C C . LYS A 1 214 ? 14.155 12.235 -21.951 1.00 86.44 214 LYS A C 1
ATOM 1762 O O . LYS A 1 214 ? 14.875 12.097 -22.922 1.00 86.44 214 LYS A O 1
ATOM 1767 N N . GLU A 1 215 ? 13.771 13.434 -21.523 1.00 85.12 215 GLU A N 1
ATOM 1768 C CA . GLU A 1 215 ? 14.296 14.683 -22.094 1.00 85.12 215 GLU A CA 1
ATOM 1769 C C . GLU A 1 215 ? 15.696 15.019 -21.556 1.00 85.12 215 GLU A C 1
ATOM 1771 O O . GLU A 1 215 ? 16.491 15.648 -22.250 1.00 85.12 215 GLU A O 1
ATOM 1776 N N . LYS A 1 216 ? 16.005 14.606 -20.319 1.00 81.19 216 LYS A N 1
ATOM 1777 C CA . LYS A 1 216 ? 17.307 14.850 -19.681 1.00 81.19 216 LYS A CA 1
ATOM 1778 C C . LYS A 1 216 ? 18.432 13.985 -20.242 1.00 81.19 216 LYS A C 1
ATOM 1780 O O . LYS A 1 216 ? 19.567 14.451 -20.254 1.00 81.19 216 LYS A O 1
ATOM 1785 N N . GLU A 1 217 ? 18.137 12.765 -20.683 1.00 68.88 217 GLU A N 1
ATOM 1786 C CA . GLU A 1 217 ? 19.081 11.959 -21.457 1.00 68.88 217 GLU A CA 1
ATOM 1787 C C . GLU A 1 217 ? 18.823 12.170 -22.951 1.00 68.88 217 GLU A C 1
ATOM 1789 O O . GLU A 1 217 ? 17.839 11.644 -23.476 1.00 68.88 217 GLU A O 1
ATOM 1794 N N . PRO A 1 218 ? 19.652 12.959 -23.658 1.00 58.81 218 PRO A N 1
ATOM 1795 C CA . PRO A 1 218 ? 19.524 13.070 -25.100 1.00 58.81 218 PRO A CA 1
ATOM 1796 C C . PRO A 1 218 ? 19.781 11.705 -25.744 1.00 58.81 218 PRO A C 1
ATOM 1798 O O . PRO A 1 218 ? 20.705 10.993 -25.354 1.00 58.81 218 PRO A O 1
ATOM 1801 N N . GLU A 1 219 ? 18.968 11.361 -26.748 1.00 56.91 219 GLU A N 1
ATOM 1802 C CA . GLU A 1 219 ? 19.190 10.217 -27.633 1.00 56.91 219 GLU A CA 1
ATOM 1803 C C . GLU A 1 219 ? 20.513 10.386 -28.399 1.00 56.91 219 GLU A C 1
ATOM 1805 O O . GLU A 1 219 ? 20.533 10.796 -29.556 1.00 56.91 219 GLU A O 1
ATOM 1810 N N . GLU A 1 220 ? 21.639 10.074 -27.766 1.00 47.59 220 GLU A N 1
ATOM 1811 C CA . GLU A 1 220 ? 22.867 9.751 -28.477 1.00 47.59 220 GLU A CA 1
ATOM 1812 C C . GLU A 1 220 ? 22.942 8.234 -28.597 1.00 47.59 220 GLU A C 1
ATOM 1814 O O . GLU A 1 220 ? 23.348 7.494 -27.704 1.00 47.59 220 GLU A O 1
ATOM 1819 N N . THR A 1 221 ? 22.491 7.776 -29.762 1.00 51.09 221 THR A N 1
ATOM 1820 C CA . THR A 1 221 ? 22.985 6.556 -30.375 1.00 51.09 221 THR A CA 1
ATOM 1821 C C . THR A 1 221 ? 24.506 6.565 -30.316 1.00 51.09 221 THR A C 1
ATOM 1823 O O . THR A 1 221 ? 25.125 7.364 -31.006 1.00 51.09 221 THR A O 1
ATOM 1826 N N . GLU A 1 222 ? 25.101 5.686 -29.525 1.00 42.00 222 GLU A N 1
ATOM 1827 C CA . GLU A 1 222 ? 26.228 4.860 -29.943 1.00 42.00 222 GLU A CA 1
ATOM 1828 C C . GLU A 1 222 ? 26.603 3.913 -28.810 1.00 42.00 222 GLU A C 1
ATOM 1830 O O . GLU A 1 222 ? 26.712 4.283 -27.645 1.00 42.00 222 GLU A O 1
ATOM 1835 N N . THR A 1 223 ? 26.772 2.659 -29.207 1.00 48.69 223 THR A N 1
ATOM 1836 C CA . THR A 1 223 ? 27.410 1.569 -28.482 1.00 48.69 223 THR A CA 1
ATOM 1837 C C . THR A 1 223 ? 28.715 2.030 -27.839 1.00 48.69 223 THR A C 1
ATOM 1839 O O . THR A 1 223 ? 29.786 1.936 -28.440 1.00 48.69 223 THR A O 1
ATOM 1842 N N . VAL A 1 224 ? 28.636 2.520 -26.612 1.00 42.75 224 VAL A N 1
ATOM 1843 C CA . VAL A 1 224 ? 29.794 2.651 -25.746 1.00 42.75 224 VAL A CA 1
ATOM 1844 C C . VAL A 1 224 ? 29.399 1.971 -24.456 1.00 42.75 224 VAL A C 1
ATOM 1846 O O . VAL A 1 224 ? 28.485 2.428 -23.776 1.00 42.75 224 VAL A O 1
ATOM 1849 N N . GLU A 1 225 ? 30.073 0.861 -24.164 1.00 48.41 225 GLU A N 1
ATOM 1850 C CA . GLU A 1 225 ? 30.211 0.329 -22.814 1.00 48.41 225 GLU A CA 1
ATOM 1851 C C . GLU A 1 225 ? 30.749 1.470 -21.941 1.00 48.41 225 GLU A C 1
ATOM 1853 O O . GLU A 1 225 ? 31.953 1.711 -21.859 1.00 48.41 225 GLU A O 1
ATOM 1858 N N . LYS A 1 226 ? 29.847 2.282 -21.401 1.00 49.00 226 LYS A N 1
ATOM 1859 C CA . LYS A 1 226 ? 30.147 3.200 -20.319 1.00 49.00 226 LYS A CA 1
ATOM 1860 C C . LYS A 1 226 ? 29.565 2.530 -19.105 1.00 49.00 226 LYS A C 1
ATOM 1862 O O . LYS A 1 226 ? 28.375 2.237 -19.099 1.00 49.00 226 LYS A O 1
ATOM 1867 N N . ASP A 1 227 ? 30.447 2.243 -18.156 1.00 52.38 227 ASP A N 1
ATOM 1868 C CA . ASP A 1 227 ? 30.100 1.866 -16.797 1.00 52.38 227 ASP A CA 1
ATOM 1869 C C . ASP A 1 227 ? 28.897 2.708 -16.366 1.00 52.38 227 ASP A C 1
ATOM 1871 O O . ASP A 1 227 ? 29.012 3.926 -16.203 1.00 52.38 227 ASP A O 1
ATOM 1875 N N . ASP A 1 228 ? 27.728 2.070 -16.300 1.00 54.38 228 ASP A N 1
ATOM 1876 C CA . ASP A 1 228 ? 26.534 2.695 -15.764 1.00 54.38 228 ASP A CA 1
ATOM 1877 C C . ASP A 1 228 ? 26.899 3.097 -14.336 1.00 54.38 228 ASP A C 1
ATOM 1879 O O . ASP A 1 228 ? 27.136 2.232 -13.491 1.00 54.38 228 ASP A O 1
ATOM 1883 N N . ASP A 1 229 ? 26.993 4.399 -14.060 1.00 56.84 229 ASP A N 1
ATOM 1884 C CA . ASP A 1 229 ? 27.011 4.898 -12.690 1.00 56.84 229 ASP A CA 1
ATOM 1885 C C . ASP A 1 229 ? 25.695 4.425 -12.048 1.00 56.84 229 ASP A C 1
ATOM 1887 O O . ASP A 1 229 ? 24.639 5.051 -12.184 1.00 56.84 229 ASP A O 1
ATOM 1891 N N . ILE A 1 230 ? 25.760 3.277 -11.360 1.00 56.78 230 ILE A N 1
ATOM 1892 C CA . ILE A 1 230 ? 24.662 2.622 -10.622 1.00 56.78 230 ILE A CA 1
ATOM 1893 C C . ILE A 1 230 ? 24.031 3.588 -9.598 1.00 56.78 230 ILE A C 1
ATOM 1895 O O . ILE A 1 230 ? 22.923 3.364 -9.111 1.00 56.78 230 ILE A O 1
ATOM 1899 N N . ASP A 1 231 ? 24.708 4.696 -9.311 1.00 59.62 231 ASP A N 1
ATOM 1900 C CA . ASP A 1 231 ? 24.336 5.696 -8.322 1.00 59.62 231 ASP A CA 1
ATOM 1901 C C . ASP A 1 231 ? 23.175 6.612 -8.750 1.00 59.62 231 ASP A C 1
ATOM 1903 O O . ASP A 1 231 ? 22.630 7.325 -7.905 1.00 59.62 231 ASP A O 1
ATOM 1907 N N . ASN A 1 232 ? 22.745 6.608 -10.021 1.00 67.62 232 ASN A N 1
ATOM 1908 C CA . ASN A 1 232 ? 21.595 7.412 -10.443 1.00 67.62 232 ASN A CA 1
ATOM 1909 C C . ASN A 1 232 ? 20.304 6.574 -10.495 1.00 67.62 232 ASN A C 1
ATOM 1911 O O . ASN A 1 232 ? 19.945 5.997 -11.524 1.00 67.62 232 ASN A O 1
ATOM 1915 N N . GLU A 1 233 ? 19.561 6.564 -9.382 1.00 71.62 233 GLU A N 1
ATOM 1916 C CA . GLU A 1 233 ? 18.312 5.803 -9.167 1.00 71.62 233 GLU A CA 1
ATOM 1917 C C . GLU A 1 233 ? 17.210 6.031 -10.230 1.00 71.62 233 GLU A C 1
ATOM 1919 O O . GLU A 1 233 ? 16.229 5.286 -10.284 1.00 71.62 233 GLU A O 1
ATOM 1924 N N . GLU A 1 234 ? 17.328 7.063 -11.072 1.00 79.06 234 GLU A N 1
ATOM 1925 C CA . GLU A 1 234 ? 16.363 7.409 -12.124 1.00 79.06 234 GLU A CA 1
ATOM 1926 C C . GLU A 1 234 ? 16.769 6.947 -13.536 1.00 79.06 234 GLU A C 1
ATOM 1928 O O . GLU A 1 234 ? 15.959 7.079 -14.452 1.00 79.06 234 GLU A O 1
ATOM 1933 N N . SER A 1 235 ? 17.956 6.356 -13.722 1.00 82.62 235 SER A N 1
ATOM 1934 C CA . SER A 1 235 ? 18.447 5.888 -15.035 1.00 82.62 235 SER A CA 1
ATOM 1935 C C . SER A 1 235 ? 17.517 4.848 -15.695 1.00 82.62 235 SER A C 1
ATOM 1937 O O . SER A 1 235 ? 17.243 4.878 -16.895 1.00 82.62 235 SER A O 1
ATOM 1939 N N . TRP A 1 236 ? 16.872 3.984 -14.903 1.00 87.69 236 TRP A N 1
ATOM 1940 C CA . TRP A 1 236 ? 15.924 2.991 -15.432 1.00 87.69 236 TRP A CA 1
ATOM 1941 C C . TRP A 1 236 ? 14.651 3.602 -16.056 1.00 87.69 236 TRP A C 1
ATOM 1943 O O . TRP A 1 236 ? 13.937 2.909 -16.782 1.00 87.69 236 TRP A O 1
ATOM 1953 N N . LEU A 1 237 ? 14.332 4.877 -15.782 1.00 88.62 237 LEU A N 1
ATOM 1954 C CA . LEU A 1 237 ? 13.162 5.560 -16.355 1.00 88.62 237 LEU A CA 1
ATOM 1955 C C . LEU A 1 237 ? 13.368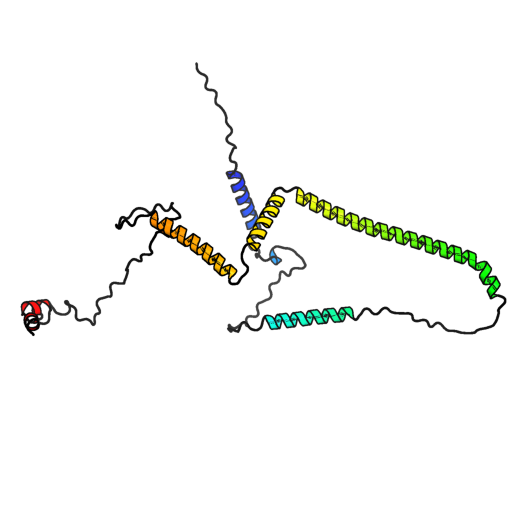 5.931 -17.834 1.00 88.62 237 LEU A C 1
ATOM 1957 O O . LEU A 1 237 ? 12.386 6.000 -18.582 1.00 88.62 237 LEU A O 1
ATOM 1961 N N . SER A 1 238 ? 14.606 6.192 -18.261 1.00 88.06 238 SER A N 1
ATOM 1962 C CA . SER A 1 238 ? 14.956 6.460 -19.664 1.00 88.06 238 SER A CA 1
ATOM 1963 C C . SER A 1 238 ? 15.345 5.186 -20.416 1.00 88.06 238 SER A C 1
ATOM 1965 O O . SER A 1 238 ? 15.086 5.102 -21.620 1.00 88.06 238 SER A O 1
ATOM 1967 N N . HIS A 1 239 ? 15.883 4.179 -19.718 1.00 86.75 239 HIS A N 1
ATOM 1968 C CA . HIS A 1 239 ? 16.364 2.941 -20.326 1.00 86.75 239 HIS A CA 1
ATOM 1969 C C . HIS A 1 239 ? 15.293 2.196 -21.148 1.00 86.75 239 HIS A C 1
ATOM 1971 O O . HIS A 1 239 ? 14.126 2.058 -20.761 1.00 86.75 239 HIS A O 1
ATOM 1977 N N . LYS A 1 240 ? 15.706 1.665 -22.304 1.00 88.69 240 LYS A N 1
ATOM 1978 C CA . LYS A 1 240 ? 14.867 0.851 -23.189 1.00 88.69 240 LYS A CA 1
ATOM 1979 C C . LYS A 1 240 ? 15.270 -0.612 -23.064 1.00 88.69 240 LYS A C 1
ATOM 1981 O O . LYS A 1 240 ? 16.412 -0.950 -23.339 1.00 88.69 240 LYS A O 1
ATOM 1986 N N . LEU A 1 241 ? 14.305 -1.478 -22.753 1.00 87.06 241 LEU A N 1
ATOM 1987 C CA . LEU A 1 241 ? 14.518 -2.923 -22.702 1.00 87.06 241 LEU A CA 1
ATOM 1988 C C . LEU A 1 241 ? 14.968 -3.445 -24.076 1.00 87.06 241 LEU A C 1
ATOM 1990 O O . LEU A 1 241 ? 14.207 -3.398 -25.046 1.00 87.06 241 LEU A O 1
ATOM 1994 N N . GLN A 1 242 ? 16.202 -3.931 -24.142 1.00 85.31 242 GLN A N 1
ATOM 1995 C CA . GLN A 1 242 ? 16.778 -4.607 -25.296 1.00 85.31 242 GLN A CA 1
ATOM 1996 C C . GLN A 1 242 ? 17.223 -5.990 -24.839 1.00 85.31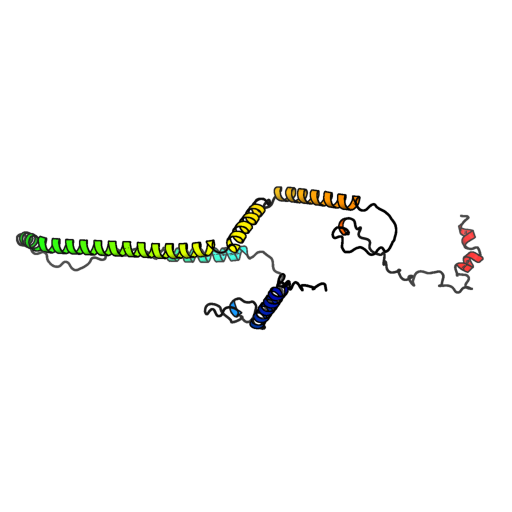 242 GLN A C 1
ATOM 1998 O O . GLN A 1 242 ? 17.959 -6.120 -23.866 1.00 85.31 242 GLN A O 1
ATOM 2003 N N . PHE A 1 243 ? 16.740 -7.022 -25.519 1.00 84.00 243 PHE A N 1
ATOM 2004 C CA . PHE A 1 243 ? 17.288 -8.359 -25.362 1.00 84.00 243 PHE A CA 1
ATOM 2005 C C . PHE A 1 243 ? 18.346 -8.549 -26.435 1.00 84.00 243 PHE A C 1
ATOM 2007 O O . PHE A 1 243 ? 18.169 -8.106 -27.571 1.00 84.00 243 PHE A O 1
ATOM 2014 N N . GLU A 1 244 ? 19.434 -9.217 -26.083 1.00 83.12 244 GLU A N 1
ATOM 2015 C CA . GLU A 1 244 ? 20.316 -9.767 -27.097 1.00 83.12 244 GLU A CA 1
ATOM 2016 C C . GLU A 1 244 ? 19.514 -10.785 -27.914 1.00 83.12 244 GLU A C 1
ATOM 2018 O O . GLU A 1 244 ? 18.878 -11.676 -27.342 1.00 83.12 244 GLU A O 1
ATOM 2023 N N . ASP A 1 245 ? 19.539 -10.667 -29.243 1.00 74.88 245 ASP A N 1
ATOM 2024 C CA . ASP A 1 245 ? 19.001 -11.678 -30.154 1.00 74.88 245 ASP A CA 1
ATOM 2025 C C . ASP A 1 245 ? 19.899 -12.927 -30.106 1.00 74.88 245 ASP A C 1
ATOM 2027 O O . ASP A 1 245 ? 20.554 -13.304 -31.076 1.00 74.88 245 ASP A O 1
ATOM 2031 N N . GLN A 1 246 ? 19.905 -13.617 -28.966 1.00 69.31 246 GLN A N 1
ATOM 2032 C CA . GLN A 1 246 ? 20.440 -14.966 -28.798 1.00 69.31 246 GLN A CA 1
ATOM 2033 C C . GLN A 1 246 ? 19.457 -15.975 -29.402 1.00 69.31 246 GLN A C 1
ATOM 2035 O O . GLN A 1 246 ? 19.151 -17.013 -28.813 1.00 69.31 246 GLN A O 1
ATOM 2040 N N . ASN A 1 247 ? 18.912 -15.660 -30.582 1.00 72.69 247 ASN A N 1
ATOM 2041 C CA . ASN A 1 247 ? 18.217 -16.655 -31.372 1.00 72.69 247 ASN A CA 1
ATOM 2042 C C . ASN A 1 247 ? 19.248 -17.753 -31.634 1.00 72.69 247 ASN A C 1
ATOM 2044 O O . ASN A 1 247 ? 20.296 -17.457 -32.220 1.00 72.69 247 ASN A O 1
ATOM 2048 N N . PRO A 1 248 ? 19.012 -18.996 -31.175 1.00 73.44 248 PRO A N 1
ATOM 2049 C CA . PRO A 1 248 ? 19.959 -20.066 -31.418 1.00 73.44 248 PRO A CA 1
ATOM 2050 C C . PRO A 1 248 ? 20.178 -20.122 -32.922 1.00 73.44 248 PRO A C 1
ATOM 2052 O O . PRO A 1 248 ? 19.204 -20.150 -33.681 1.00 73.44 248 PRO A O 1
ATOM 2055 N N . VAL A 1 249 ? 21.442 -20.090 -33.354 1.00 71.44 249 VAL A N 1
ATOM 2056 C CA . VAL A 1 249 ? 21.783 -20.319 -34.757 1.00 71.44 249 VAL A CA 1
ATOM 2057 C C . VAL A 1 249 ? 21.149 -21.652 -35.114 1.00 71.44 249 VAL A C 1
ATOM 2059 O O . VAL A 1 249 ? 21.591 -22.700 -34.637 1.00 71.44 249 VAL A O 1
ATOM 2062 N N . LEU A 1 250 ? 20.047 -21.591 -35.864 1.00 73.62 250 LEU A N 1
ATOM 2063 C CA . LEU A 1 250 ? 19.274 -22.766 -36.211 1.00 73.62 250 LEU A CA 1
ATOM 2064 C C . LEU A 1 250 ? 20.248 -23.686 -36.937 1.00 73.62 250 LEU A C 1
ATOM 2066 O O . LEU A 1 250 ? 20.838 -23.287 -37.946 1.00 73.62 250 LEU A O 1
ATOM 2070 N N . ALA A 1 251 ? 20.496 -24.865 -36.367 1.00 73.88 251 ALA A N 1
ATOM 2071 C CA . ALA A 1 251 ? 21.392 -25.823 -36.985 1.00 73.88 251 ALA A CA 1
ATOM 2072 C C . ALA A 1 251 ? 20.939 -26.016 -38.434 1.00 73.88 251 ALA A C 1
ATOM 2074 O O . ALA A 1 251 ? 19.740 -26.152 -38.692 1.00 73.88 251 ALA A O 1
ATOM 2075 N N . LYS A 1 252 ? 21.891 -25.987 -39.372 1.00 72.56 252 LYS A N 1
ATOM 2076 C CA . LYS A 1 252 ? 21.607 -26.293 -40.775 1.00 72.56 252 LYS A CA 1
ATOM 2077 C C . LYS A 1 252 ? 20.888 -27.638 -40.812 1.00 72.56 252 LYS A C 1
ATOM 2079 O O . LYS A 1 252 ? 21.424 -28.637 -40.332 1.00 72.56 252 LYS A O 1
ATOM 2084 N N . ASP A 1 253 ? 19.650 -27.632 -41.292 1.00 74.31 253 ASP A N 1
ATOM 2085 C CA . ASP A 1 253 ? 18.815 -28.825 -41.322 1.00 74.31 253 ASP A CA 1
ATOM 2086 C C . ASP A 1 253 ? 19.499 -29.861 -42.222 1.00 74.31 253 ASP A C 1
ATOM 2088 O O . ASP A 1 253 ? 19.759 -29.601 -43.397 1.00 74.31 253 ASP A O 1
ATOM 2092 N N . ALA A 1 254 ? 19.790 -31.045 -41.683 1.00 66.25 254 ALA A N 1
ATOM 2093 C CA . ALA A 1 254 ? 20.388 -32.146 -42.438 1.00 66.25 254 ALA A CA 1
ATOM 2094 C C . ALA A 1 254 ? 19.508 -32.601 -43.622 1.00 66.25 254 ALA A C 1
ATOM 2096 O O . ALA A 1 254 ? 19.977 -33.313 -44.510 1.00 66.25 254 ALA A O 1
ATOM 2097 N N . ASN A 1 255 ? 18.234 -32.196 -43.650 1.00 71.50 255 ASN A N 1
ATOM 2098 C CA . ASN A 1 255 ? 17.318 -32.433 -44.757 1.00 71.50 255 ASN A CA 1
ATOM 2099 C C . ASN A 1 255 ? 17.379 -31.341 -45.847 1.00 71.50 255 ASN A C 1
ATOM 2101 O O . ASN A 1 255 ? 16.887 -31.547 -46.962 1.00 71.50 255 ASN A O 1
ATOM 2105 N N . THR A 1 256 ? 18.003 -30.192 -45.567 1.00 69.06 256 THR A N 1
ATOM 2106 C CA . THR A 1 256 ? 18.279 -29.158 -46.571 1.00 69.06 256 THR A CA 1
ATOM 2107 C C . THR A 1 256 ? 19.563 -29.488 -47.322 1.00 69.06 256 THR A C 1
ATOM 2109 O O . THR A 1 256 ? 20.603 -29.784 -46.736 1.00 69.06 256 THR A O 1
ATOM 2112 N N . LYS A 1 257 ? 19.477 -29.523 -48.658 1.00 65.81 257 LYS A N 1
ATOM 2113 C CA . LYS A 1 257 ? 20.615 -29.885 -49.509 1.00 65.81 257 LYS A CA 1
ATOM 2114 C C . LYS A 1 257 ? 21.581 -28.715 -49.675 1.00 65.81 257 LYS A C 1
ATOM 2116 O O . LYS A 1 257 ? 21.559 -28.074 -50.721 1.00 65.81 257 LYS A O 1
ATOM 2121 N N . ASP A 1 258 ? 22.384 -28.451 -48.652 1.00 66.88 258 ASP A N 1
ATOM 2122 C CA . ASP A 1 258 ? 23.358 -27.357 -48.646 1.00 66.88 258 ASP A CA 1
ATOM 2123 C C . ASP A 1 258 ? 24.610 -27.642 -49.500 1.00 66.88 258 ASP A C 1
ATOM 2125 O O . ASP A 1 258 ? 24.842 -28.756 -49.984 1.00 66.88 258 ASP A O 1
ATOM 2129 N N . ASP A 1 259 ? 25.412 -26.588 -49.686 1.00 62.50 259 ASP A N 1
ATOM 2130 C CA . ASP A 1 259 ? 26.557 -26.492 -50.603 1.00 62.50 259 ASP A CA 1
ATOM 2131 C C . ASP A 1 259 ? 27.659 -27.556 -50.401 1.00 62.50 259 ASP A C 1
ATOM 2133 O O . ASP A 1 259 ? 28.421 -27.822 -51.334 1.00 62.50 259 ASP A O 1
ATOM 2137 N N . ASP A 1 260 ? 27.685 -28.223 -49.244 1.00 71.81 260 ASP A N 1
ATOM 2138 C CA . ASP A 1 260 ? 28.682 -29.238 -48.873 1.00 71.81 260 ASP A CA 1
ATOM 2139 C C . ASP A 1 260 ? 28.208 -30.692 -49.080 1.00 71.81 260 ASP A C 1
ATOM 2141 O O . ASP A 1 260 ? 28.945 -31.631 -48.784 1.00 71.81 260 ASP A O 1
ATOM 2145 N N . TRP A 1 261 ? 26.996 -30.926 -49.609 1.00 77.81 261 TRP A N 1
ATOM 2146 C CA . TRP A 1 261 ? 26.511 -32.297 -49.861 1.00 77.81 261 TRP A CA 1
ATOM 2147 C C . TRP A 1 261 ? 27.327 -33.002 -50.955 1.00 77.81 261 TRP A C 1
ATOM 2149 O O . TRP A 1 261 ? 27.520 -34.216 -50.936 1.00 77.81 261 TRP A O 1
ATOM 2159 N N . PHE A 1 262 ? 27.799 -32.251 -51.946 1.00 83.31 262 PHE A N 1
ATOM 2160 C CA . PHE A 1 262 ? 28.483 -32.802 -53.110 1.00 83.31 262 PHE A CA 1
ATOM 2161 C C . PHE A 1 262 ? 29.980 -32.519 -53.033 1.00 83.31 262 PHE A C 1
ATOM 2163 O O . PHE A 1 262 ? 30.387 -31.372 -52.857 1.00 83.31 262 PHE A O 1
ATOM 2170 N N . GLU A 1 263 ? 30.809 -33.540 -53.254 1.00 85.12 263 GLU A N 1
ATOM 2171 C CA . GLU A 1 263 ? 32.262 -33.370 -53.332 1.00 85.12 263 GLU A CA 1
ATOM 2172 C C . GLU A 1 263 ? 32.645 -32.290 -54.359 1.00 85.12 263 GLU A C 1
ATOM 2174 O O . GLU A 1 263 ? 31.939 -32.054 -55.343 1.00 85.12 263 GLU A O 1
ATOM 2179 N N . ILE A 1 264 ? 33.794 -31.636 -54.168 1.00 83.50 264 ILE A N 1
ATOM 2180 C CA . ILE A 1 264 ? 34.235 -30.495 -54.997 1.00 83.50 264 ILE A CA 1
ATOM 2181 C C . ILE A 1 264 ? 34.353 -30.864 -56.488 1.00 83.50 264 ILE A C 1
ATOM 2183 O O . ILE A 1 264 ? 34.278 -29.990 -57.350 1.00 83.50 264 ILE A O 1
ATOM 2187 N N . TYR A 1 265 ? 34.483 -32.150 -56.824 1.00 82.88 265 TYR A N 1
ATOM 2188 C CA . TYR A 1 265 ? 34.537 -32.645 -58.204 1.00 82.88 265 TYR A CA 1
ATOM 2189 C C . TYR A 1 265 ? 33.201 -33.200 -58.727 1.00 82.88 265 TYR A C 1
ATOM 2191 O O . TYR A 1 265 ? 33.074 -33.460 -59.927 1.00 82.88 265 TYR A O 1
ATOM 2199 N N . ASP A 1 266 ? 32.181 -33.336 -57.875 1.00 86.62 266 ASP A N 1
ATOM 2200 C CA . ASP A 1 266 ? 30.867 -33.840 -58.269 1.00 86.62 266 ASP A CA 1
ATOM 2201 C C . ASP A 1 266 ? 30.163 -32.812 -59.184 1.00 86.62 266 ASP A C 1
ATOM 2203 O O . ASP A 1 266 ? 30.079 -31.620 -58.857 1.00 86.62 266 ASP A O 1
ATOM 2207 N N . PRO A 1 267 ? 29.637 -33.220 -60.354 1.00 84.00 267 PRO A N 1
ATOM 2208 C CA . PRO A 1 267 ? 28.894 -32.335 -61.252 1.00 84.00 267 PRO A CA 1
ATOM 2209 C C . PRO A 1 267 ? 27.672 -31.647 -60.637 1.00 84.00 267 PRO A C 1
ATOM 2211 O O . PRO A 1 267 ? 27.227 -30.629 -61.170 1.00 84.00 267 PRO A O 1
ATOM 2214 N N . ARG A 1 268 ? 27.114 -32.182 -59.552 1.00 79.94 268 ARG A N 1
ATOM 2215 C CA . ARG A 1 268 ? 25.962 -31.620 -58.844 1.00 79.94 268 ARG A CA 1
ATOM 2216 C C . ARG A 1 268 ? 26.348 -30.535 -57.843 1.00 79.94 268 ARG A C 1
ATOM 2218 O O . ARG A 1 268 ? 25.450 -29.779 -57.457 1.00 79.94 268 ARG A O 1
ATOM 2225 N N . ASN A 1 269 ? 27.634 -30.422 -57.499 1.00 85.56 269 ASN A N 1
ATOM 2226 C CA . ASN A 1 269 ? 28.146 -29.377 -56.623 1.00 85.56 269 ASN A CA 1
ATOM 2227 C C . ASN A 1 269 ? 27.806 -27.983 -57.201 1.00 85.56 269 ASN A C 1
ATOM 2229 O O . ASN A 1 269 ? 28.057 -27.738 -58.391 1.00 85.56 269 ASN A O 1
ATOM 2233 N N . PRO A 1 270 ? 27.237 -27.068 -56.396 1.00 84.50 270 PRO A N 1
ATOM 2234 C CA . PRO A 1 270 ? 26.913 -25.697 -56.799 1.00 84.50 270 PRO A CA 1
ATOM 2235 C C . PRO A 1 270 ? 28.069 -24.954 -57.485 1.00 84.50 270 PRO A C 1
ATOM 2237 O O . PRO A 1 270 ? 27.870 -24.319 -58.525 1.00 84.50 270 PRO A O 1
ATOM 2240 N N . LEU A 1 271 ? 29.304 -25.112 -56.997 1.00 80.81 271 LEU A N 1
ATOM 2241 C CA . LEU A 1 271 ? 30.497 -24.519 -57.612 1.00 80.81 271 LEU A CA 1
ATOM 2242 C C . LEU A 1 271 ? 30.714 -25.025 -59.044 1.00 80.81 271 LEU A C 1
ATOM 2244 O O . LEU A 1 271 ? 31.028 -24.245 -59.948 1.00 80.81 271 LEU A O 1
ATOM 2248 N N . ASN A 1 272 ? 30.495 -26.319 -59.279 1.00 81.81 272 ASN A N 1
ATOM 2249 C CA . ASN A 1 272 ? 30.645 -26.930 -60.598 1.00 81.81 272 ASN A CA 1
ATOM 2250 C C . ASN A 1 272 ? 29.489 -26.600 -61.543 1.00 81.81 272 ASN A C 1
ATOM 2252 O O . ASN A 1 272 ? 29.720 -26.481 -62.748 1.00 81.81 272 ASN A O 1
ATOM 2256 N N . LYS A 1 273 ? 28.270 -26.409 -61.025 1.00 83.12 273 LYS A N 1
ATOM 2257 C CA . LYS A 1 273 ? 27.130 -25.898 -61.804 1.00 83.12 273 LYS A CA 1
ATOM 2258 C C . LYS A 1 273 ? 27.385 -24.478 -62.301 1.00 83.12 273 LYS A C 1
ATOM 2260 O O . LYS A 1 273 ? 27.165 -24.213 -63.487 1.00 83.12 273 LYS A O 1
ATOM 2265 N N . ARG A 1 274 ? 27.950 -23.617 -61.443 1.00 80.06 274 ARG A N 1
ATOM 2266 C CA . ARG A 1 274 ? 28.376 -22.260 -61.810 1.00 80.06 274 ARG A CA 1
ATOM 2267 C C . ARG A 1 274 ? 29.472 -22.286 -62.875 1.00 80.06 274 ARG A C 1
ATOM 2269 O O . ARG A 1 274 ? 29.346 -21.610 -63.891 1.00 80.06 274 ARG A O 1
ATOM 2276 N N . ARG A 1 275 ? 30.503 -23.127 -62.707 1.00 80.56 275 ARG A N 1
ATOM 2277 C CA . ARG A 1 275 ? 31.592 -23.286 -63.696 1.00 80.56 275 ARG A CA 1
ATOM 2278 C C . ARG A 1 275 ? 31.125 -23.856 -65.039 1.00 80.56 275 ARG A C 1
ATOM 2280 O O . ARG A 1 275 ? 31.673 -23.482 -66.068 1.00 80.56 275 ARG A O 1
ATOM 2287 N N . ARG A 1 276 ? 30.123 -24.744 -65.048 1.00 80.69 276 ARG A N 1
ATOM 2288 C CA . ARG A 1 276 ? 29.536 -25.321 -66.275 1.00 80.69 276 ARG A CA 1
ATOM 2289 C C . ARG A 1 276 ? 28.452 -24.449 -66.917 1.00 80.69 276 ARG A C 1
ATOM 2291 O O . ARG A 1 276 ? 27.911 -24.839 -67.949 1.00 80.69 276 ARG A O 1
ATOM 2298 N N . GLY A 1 277 ? 28.110 -23.302 -66.327 1.00 72.00 277 GLY A N 1
ATOM 2299 C CA . GLY A 1 277 ? 27.101 -22.391 -66.873 1.00 72.00 277 GLY A CA 1
ATOM 2300 C C . GLY A 1 277 ? 25.670 -22.939 -66.829 1.00 72.00 277 GLY A C 1
ATOM 2301 O O . GLY A 1 277 ? 24.834 -22.530 -67.634 1.00 72.00 277 GLY A O 1
ATOM 2302 N N . ALA A 1 278 ? 25.363 -23.863 -65.910 1.00 68.44 278 ALA A N 1
ATOM 2303 C CA . ALA A 1 278 ? 24.010 -24.405 -65.762 1.00 68.44 278 ALA A CA 1
ATOM 2304 C C . ALA A 1 278 ? 22.996 -23.321 -65.344 1.00 68.44 278 ALA A C 1
ATOM 2306 O O . ALA A 1 278 ? 21.861 -23.327 -65.820 1.00 68.44 278 ALA A O 1
ATOM 2307 N N . ASP A 1 279 ? 23.424 -22.354 -64.526 1.00 64.69 279 ASP A N 1
ATOM 2308 C CA . ASP A 1 279 ? 22.580 -21.243 -64.066 1.00 64.69 279 ASP A CA 1
ATOM 2309 C C . ASP A 1 279 ? 22.507 -20.090 -65.078 1.00 64.69 279 ASP A C 1
ATOM 2311 O O . ASP A 1 279 ? 21.498 -19.391 -65.151 1.00 64.69 279 ASP A O 1
ATOM 2315 N N . ALA A 1 280 ? 23.507 -19.957 -65.958 1.00 63.16 280 ALA A N 1
ATOM 2316 C CA . ALA A 1 280 ? 23.497 -18.974 -67.046 1.00 63.16 280 ALA A CA 1
ATOM 2317 C C . ALA A 1 280 ? 22.351 -19.216 -68.049 1.00 63.16 280 ALA A C 1
ATOM 2319 O O . ALA A 1 280 ? 21.855 -18.278 -68.665 1.00 63.16 280 ALA A O 1
ATOM 2320 N N . LYS A 1 281 ? 21.878 -20.466 -68.182 1.00 60.81 281 LYS A N 1
ATOM 2321 C CA . LYS A 1 281 ? 20.710 -20.806 -69.015 1.00 60.81 281 LYS A CA 1
ATOM 2322 C C . LYS A 1 281 ? 19.366 -20.429 -68.384 1.00 60.81 281 LYS A C 1
ATOM 2324 O O . LYS A 1 281 ? 18.382 -20.360 -69.112 1.00 60.81 281 LYS A O 1
ATOM 2329 N N . LYS A 1 282 ? 19.300 -20.201 -67.067 1.00 59.97 282 LYS A N 1
ATOM 2330 C CA . LYS A 1 282 ? 18.055 -19.825 -66.371 1.00 59.97 282 LYS A CA 1
ATOM 2331 C C . LYS A 1 282 ? 17.791 -18.319 -66.365 1.00 59.97 282 LYS A C 1
ATOM 2333 O O . LYS A 1 282 ? 16.651 -17.928 -66.183 1.00 59.97 282 LYS A O 1
ATOM 2338 N N . ILE A 1 283 ? 18.819 -17.499 -66.581 1.00 59.19 283 ILE A N 1
ATOM 2339 C CA . ILE A 1 283 ? 18.712 -16.028 -66.587 1.00 59.19 283 ILE A CA 1
ATOM 2340 C C . ILE A 1 283 ? 18.082 -15.504 -67.896 1.00 59.19 283 ILE A C 1
ATOM 2342 O O . ILE A 1 283 ? 17.570 -14.393 -67.929 1.00 59.19 283 ILE A O 1
ATOM 2346 N N . ASN A 1 284 ? 18.053 -16.318 -68.958 1.00 59.06 284 ASN A N 1
ATOM 2347 C CA . ASN A 1 284 ? 17.523 -15.942 -70.275 1.00 59.06 284 ASN A CA 1
ATOM 2348 C C . ASN A 1 284 ? 16.155 -16.576 -70.597 1.00 59.06 284 ASN A C 1
ATOM 2350 O O . ASN A 1 284 ? 15.911 -16.954 -71.746 1.00 59.06 284 ASN A O 1
ATOM 2354 N N . LYS A 1 285 ? 15.269 -16.728 -69.609 1.00 47.31 285 LYS A N 1
ATOM 2355 C CA . LYS A 1 285 ? 13.876 -17.125 -69.846 1.00 47.31 285 LYS A CA 1
ATOM 2356 C C . LYS A 1 285 ? 12.911 -16.309 -69.004 1.00 47.31 285 LYS A C 1
ATOM 2358 O O . LYS A 1 285 ? 13.231 -16.099 -67.817 1.00 47.31 285 LYS A O 1
#

Radius of gyration: 48.69 Å; chains: 1; bounding box: 127×66×145 Å

InterPro domains:
  IPR059998 Spliceosome-associated protein CWC27, C-terminal [cd22288] (190-245)